Protein AF-A0A496QLS8-F1 (afdb_monomer_lite)

Structure (mmCIF, N/CA/C/O backbone):
data_AF-A0A496QLS8-F1
#
_entry.id   AF-A0A496QLS8-F1
#
loop_
_atom_site.group_PDB
_atom_site.id
_atom_site.type_symbol
_atom_site.label_atom_id
_atom_site.label_alt_id
_atom_site.label_comp_id
_atom_site.label_asym_id
_atom_site.label_entity_id
_atom_site.label_seq_id
_atom_site.pdbx_PDB_ins_code
_atom_site.Cartn_x
_atom_site.Cartn_y
_atom_site.Cartn_z
_atom_site.occupancy
_atom_site.B_iso_or_equiv
_atom_site.auth_seq_id
_atom_site.auth_comp_id
_atom_site.auth_asym_id
_atom_site.auth_atom_id
_atom_site.pdbx_PDB_model_num
ATOM 1 N N . MET A 1 1 ? 6.335 3.529 -36.025 1.00 44.25 1 MET A N 1
ATOM 2 C CA . MET A 1 1 ? 5.507 4.160 -34.974 1.00 44.25 1 MET A CA 1
ATOM 3 C C . MET A 1 1 ? 4.289 3.259 -34.777 1.00 44.25 1 MET A C 1
ATOM 5 O O . MET A 1 1 ? 3.375 3.336 -35.576 1.00 44.25 1 MET A O 1
ATOM 9 N N . GLU A 1 2 ? 4.333 2.325 -33.816 1.00 50.78 2 GLU A N 1
ATOM 10 C CA . GLU A 1 2 ? 3.329 1.239 -33.660 1.00 50.78 2 GLU A CA 1
ATOM 11 C C . GLU A 1 2 ? 2.707 1.139 -32.253 1.00 50.78 2 GLU A C 1
ATOM 13 O O . GLU A 1 2 ? 1.829 0.312 -32.024 1.00 50.78 2 GLU A O 1
ATOM 18 N N . LEU A 1 3 ? 3.135 1.962 -31.290 1.00 51.59 3 LEU A N 1
ATOM 19 C CA . LEU A 1 3 ? 2.691 1.822 -29.898 1.00 51.59 3 LEU A CA 1
ATOM 20 C C . LEU A 1 3 ? 1.177 1.903 -29.645 1.00 51.59 3 LEU A C 1
ATOM 22 O O . LEU A 1 3 ? 0.729 1.151 -28.784 1.00 51.59 3 LEU A O 1
ATOM 26 N N . PRO A 1 4 ? 0.374 2.728 -30.350 1.00 51.69 4 PRO A N 1
ATOM 27 C CA . PRO A 1 4 ? -1.068 2.795 -30.094 1.00 51.69 4 PRO A CA 1
ATOM 28 C C . PRO A 1 4 ? -1.786 1.453 -30.279 1.00 51.69 4 PRO A C 1
ATOM 30 O O . PRO A 1 4 ? -2.841 1.241 -29.697 1.00 51.69 4 PRO A O 1
ATOM 33 N N . TYR A 1 5 ? -1.202 0.545 -31.068 1.00 54.91 5 TYR A N 1
ATOM 34 C CA . TYR A 1 5 ? -1.757 -0.776 -31.365 1.00 54.91 5 TYR A CA 1
ATOM 35 C C . TYR A 1 5 ? -1.064 -1.912 -30.593 1.00 54.91 5 TYR A C 1
ATOM 37 O O . TYR A 1 5 ? -1.444 -3.069 -30.744 1.00 54.91 5 TYR A O 1
ATOM 45 N N . LYS A 1 6 ? -0.039 -1.604 -29.783 1.00 59.47 6 LYS A N 1
ATOM 46 C CA . LYS A 1 6 ? 0.763 -2.589 -29.029 1.00 59.47 6 LYS A CA 1
ATOM 47 C C . LYS A 1 6 ? 0.799 -2.338 -27.518 1.00 59.47 6 LYS A C 1
ATOM 49 O O . LYS A 1 6 ? 1.404 -3.121 -26.794 1.00 59.47 6 LYS A O 1
ATOM 54 N N . ALA A 1 7 ? 0.176 -1.264 -27.038 1.00 70.00 7 ALA A N 1
ATOM 55 C CA . ALA A 1 7 ? 0.124 -0.917 -25.625 1.00 70.00 7 ALA A CA 1
ATOM 56 C C . ALA A 1 7 ? -1.273 -0.435 -25.228 1.00 70.00 7 ALA A C 1
ATOM 58 O O . ALA A 1 7 ? -1.980 0.187 -26.019 1.00 70.00 7 ALA A O 1
ATOM 59 N N . VAL A 1 8 ? -1.643 -0.688 -23.975 1.00 74.44 8 VAL A N 1
ATOM 60 C CA . VAL A 1 8 ? -2.877 -0.169 -23.383 1.00 74.44 8 VAL A CA 1
ATOM 61 C C . VAL A 1 8 ? -2.539 1.085 -22.573 1.00 74.44 8 VAL A C 1
ATOM 63 O O . VAL A 1 8 ? -1.658 1.026 -21.709 1.00 74.44 8 VAL A O 1
ATOM 66 N N . PRO A 1 9 ? -3.214 2.226 -22.803 1.00 75.50 9 PRO A N 1
ATOM 67 C CA . PRO A 1 9 ? -3.026 3.403 -21.970 1.00 75.50 9 PRO A CA 1
ATOM 68 C C . PRO A 1 9 ? -3.538 3.107 -20.560 1.00 75.50 9 PRO A C 1
ATOM 70 O O . PRO A 1 9 ? -4.722 2.853 -20.366 1.00 75.50 9 PRO A O 1
ATOM 73 N N . ALA A 1 10 ? -2.678 3.189 -19.550 1.00 76.69 10 ALA A N 1
ATOM 74 C CA . ALA A 1 10 ? -3.107 2.953 -18.172 1.00 76.69 10 ALA A CA 1
ATOM 75 C C . ALA A 1 10 ? -4.178 3.957 -17.694 1.00 76.69 10 ALA A C 1
ATOM 77 O O . ALA A 1 10 ? -5.036 3.598 -16.897 1.00 76.69 10 ALA A O 1
ATOM 78 N N . GLY A 1 11 ? -4.202 5.177 -18.248 1.00 74.94 11 GLY A N 1
ATOM 79 C CA . GLY A 1 11 ? -5.284 6.138 -18.009 1.00 74.94 11 GLY A CA 1
ATOM 80 C C . GLY A 1 11 ? -6.656 5.656 -18.498 1.00 74.94 11 GLY A C 1
ATOM 81 O O . GLY A 1 11 ? -7.656 5.938 -17.850 1.00 74.94 11 GLY A O 1
ATOM 82 N N . LEU A 1 12 ? -6.711 4.867 -19.579 1.00 80.75 12 LEU A N 1
ATOM 83 C CA . LEU A 1 12 ? -7.958 4.255 -20.053 1.00 80.75 12 LEU A CA 1
ATOM 84 C C . LEU A 1 12 ? -8.488 3.240 -19.032 1.00 80.75 12 LEU A C 1
ATOM 86 O O . LEU A 1 12 ? -9.672 3.242 -18.713 1.00 80.75 12 LEU A O 1
ATOM 90 N N . VAL A 1 13 ? -7.599 2.402 -18.487 1.00 83.94 13 VAL A N 1
ATOM 91 C CA . VAL A 1 13 ? -7.949 1.426 -17.444 1.00 83.94 13 VAL A CA 1
ATOM 92 C C . VAL A 1 13 ? -8.454 2.140 -16.191 1.00 83.94 13 VAL A C 1
ATOM 94 O O . VAL A 1 13 ? -9.507 1.785 -15.671 1.00 83.94 13 VAL A O 1
ATOM 97 N N . LEU A 1 14 ? -7.750 3.183 -15.741 1.00 80.56 14 LEU A N 1
ATOM 98 C CA . LEU A 1 14 ? -8.170 3.982 -14.588 1.00 80.56 14 LEU A CA 1
ATOM 99 C C . LEU A 1 14 ? -9.520 4.675 -14.806 1.00 80.56 14 LEU A C 1
ATOM 101 O O . LEU A 1 14 ? -10.305 4.741 -13.864 1.00 80.56 14 LEU A O 1
ATOM 105 N N . GLY A 1 15 ? -9.809 5.137 -16.027 1.00 79.06 15 GLY A N 1
ATOM 106 C CA . GLY A 1 15 ? -11.114 5.696 -16.387 1.00 79.06 15 GLY A CA 1
ATOM 107 C C . GLY A 1 15 ? -12.244 4.688 -16.168 1.00 79.06 15 GLY A C 1
ATOM 108 O O . GLY A 1 15 ? -13.164 4.956 -15.401 1.00 79.06 15 GLY A O 1
ATOM 109 N N . TYR A 1 16 ? -12.112 3.481 -16.728 1.00 83.88 16 TYR A N 1
ATOM 110 C CA . TYR A 1 16 ? -13.095 2.410 -16.520 1.00 83.88 16 TYR A CA 1
ATOM 111 C C . TYR A 1 16 ? -13.242 2.000 -15.047 1.00 83.88 16 TYR A C 1
ATOM 113 O O . TYR A 1 16 ? -14.342 1.691 -14.592 1.00 83.88 16 TYR A O 1
ATOM 121 N N . MET A 1 17 ? -12.147 2.003 -14.282 1.00 84.06 17 MET A N 1
ATOM 122 C CA . MET A 1 17 ? -12.185 1.724 -12.841 1.00 84.06 17 MET A CA 1
ATOM 123 C C . MET A 1 17 ? -12.899 2.825 -12.044 1.00 84.06 17 MET A C 1
ATOM 125 O O . MET A 1 17 ? -13.556 2.526 -11.045 1.00 84.06 17 MET A O 1
ATOM 129 N N . GLY A 1 18 ? -12.796 4.083 -12.483 1.00 81.38 18 GLY A N 1
ATOM 130 C CA . GLY A 1 18 ? -13.556 5.198 -11.919 1.00 81.38 18 GLY A CA 1
ATOM 131 C C . GLY A 1 18 ? -15.059 5.044 -12.152 1.00 81.38 18 GLY A C 1
ATOM 132 O O . GLY A 1 18 ? -15.843 5.164 -11.211 1.00 81.38 18 GLY A O 1
ATOM 133 N N . ASP A 1 19 ? -15.453 4.671 -13.371 1.00 82.31 19 ASP A N 1
ATOM 134 C CA . ASP A 1 19 ? -16.862 4.464 -13.734 1.00 82.31 19 ASP A CA 1
ATOM 135 C C . ASP A 1 19 ? -17.514 3.296 -12.976 1.00 82.31 19 ASP A C 1
ATOM 137 O O . ASP A 1 19 ? -18.717 3.316 -12.708 1.00 82.31 19 ASP A O 1
ATOM 141 N N . ALA A 1 20 ? -16.724 2.290 -12.588 1.00 84.56 20 ALA A N 1
ATOM 142 C CA . ALA A 1 20 ? -17.200 1.108 -11.872 1.00 84.56 20 ALA A CA 1
ATOM 143 C C . ALA A 1 20 ? -17.666 1.385 -10.428 1.00 84.56 20 ALA A C 1
ATOM 145 O O . ALA A 1 20 ? -18.347 0.544 -9.843 1.00 84.56 20 ALA A O 1
ATOM 146 N N . LYS A 1 21 ? -17.316 2.544 -9.843 1.00 81.31 21 LYS A N 1
ATOM 147 C CA . LYS A 1 21 ? -17.691 2.948 -8.468 1.00 81.31 21 LYS A CA 1
ATOM 148 C C . LYS A 1 21 ? -17.350 1.904 -7.388 1.00 81.31 21 LYS A C 1
ATOM 150 O O . LYS A 1 21 ? -18.088 1.729 -6.417 1.00 81.31 21 LYS A O 1
ATOM 155 N N . ASN A 1 22 ? -16.226 1.203 -7.548 1.00 86.12 22 ASN A N 1
ATOM 156 C CA . ASN A 1 22 ? -15.720 0.277 -6.534 1.00 86.12 22 ASN A CA 1
ATOM 157 C C . ASN A 1 22 ? -15.279 1.028 -5.269 1.00 86.12 22 ASN A C 1
ATOM 159 O O . ASN A 1 22 ? -14.772 2.142 -5.349 1.00 86.12 22 ASN A O 1
ATOM 163 N N . LYS A 1 23 ? -15.373 0.375 -4.101 1.00 86.56 23 LYS A N 1
ATOM 164 C CA . LYS A 1 23 ? -14.809 0.909 -2.842 1.00 86.56 23 LYS A CA 1
ATOM 165 C C . LYS A 1 23 ? -13.276 0.966 -2.853 1.00 86.56 23 LYS A C 1
ATOM 167 O O . LYS A 1 23 ? -12.688 1.783 -2.154 1.00 86.56 23 LYS A O 1
ATOM 172 N N . LEU A 1 24 ? -12.647 0.062 -3.602 1.00 89.94 24 LEU A N 1
ATOM 173 C CA . LEU A 1 24 ? -11.204 -0.018 -3.791 1.00 89.94 24 LEU A CA 1
ATOM 174 C C . LEU A 1 24 ? -10.913 -0.330 -5.257 1.00 89.94 24 LEU A C 1
ATOM 176 O O . LEU A 1 24 ? -11.439 -1.297 -5.807 1.00 89.94 24 LEU A O 1
ATOM 180 N N . ASN A 1 25 ? -10.026 0.455 -5.853 1.00 90.00 25 ASN A N 1
ATOM 181 C CA . ASN A 1 25 ? -9.449 0.211 -7.167 1.00 90.00 25 ASN A CA 1
ATOM 182 C C . ASN A 1 25 ? -7.937 0.031 -7.008 1.00 90.00 25 ASN A C 1
ATOM 184 O O . ASN A 1 25 ? -7.276 0.874 -6.415 1.00 90.00 25 ASN A O 1
ATOM 188 N N . MET A 1 26 ? -7.357 -1.048 -7.530 1.00 90.81 26 MET A N 1
ATOM 189 C CA . MET A 1 26 ? -5.918 -1.283 -7.411 1.00 90.81 26 MET A CA 1
ATOM 190 C C . MET A 1 26 ? -5.279 -1.597 -8.757 1.00 90.81 26 MET A C 1
ATOM 192 O O . MET A 1 26 ? -5.761 -2.458 -9.487 1.00 90.81 26 MET A O 1
ATOM 196 N N . VAL A 1 27 ? -4.164 -0.928 -9.050 1.00 89.81 27 VAL A N 1
ATOM 197 C CA . VAL A 1 27 ? -3.341 -1.180 -10.236 1.00 89.81 27 VAL A CA 1
ATOM 198 C C . VAL A 1 27 ? -1.902 -1.427 -9.795 1.00 89.81 27 VAL A C 1
ATOM 200 O O . VAL A 1 27 ? -1.268 -0.559 -9.200 1.00 89.81 27 VAL A O 1
ATOM 203 N N . VAL A 1 28 ? -1.377 -2.612 -10.100 1.00 90.12 28 VAL A N 1
ATOM 204 C CA . VAL A 1 28 ? 0.003 -3.006 -9.793 1.00 90.12 28 VAL A CA 1
ATOM 205 C C . VAL A 1 28 ? 0.759 -3.184 -11.104 1.00 90.12 28 VAL A C 1
ATOM 207 O O . VAL A 1 28 ? 0.349 -3.959 -11.964 1.00 90.12 28 VAL A O 1
ATOM 210 N N . LEU A 1 29 ? 1.843 -2.432 -11.270 1.00 86.88 29 LEU A N 1
ATOM 211 C CA . LEU A 1 29 ? 2.604 -2.327 -12.510 1.00 86.88 29 LEU A CA 1
ATOM 212 C C . LEU A 1 29 ? 4.031 -2.813 -12.268 1.00 86.88 29 LEU A C 1
ATOM 214 O O . LEU A 1 29 ? 4.886 -2.068 -11.777 1.00 86.88 29 LEU A O 1
ATOM 218 N N . ASP A 1 30 ? 4.272 -4.069 -12.633 1.00 84.56 30 ASP A N 1
ATOM 219 C CA . ASP A 1 30 ? 5.599 -4.679 -12.662 1.00 84.56 30 ASP A CA 1
ATOM 220 C C . ASP A 1 30 ? 6.157 -4.630 -14.084 1.00 84.56 30 ASP A C 1
ATOM 222 O O . ASP A 1 30 ? 6.029 -5.563 -14.872 1.00 84.56 30 ASP A O 1
ATOM 226 N N . ALA A 1 31 ? 6.657 -3.454 -14.452 1.00 71.69 31 ALA A N 1
ATOM 227 C CA . ALA A 1 31 ? 7.221 -3.197 -15.765 1.00 71.69 31 ALA A CA 1
ATOM 228 C C . ALA A 1 31 ? 8.350 -2.171 -15.661 1.00 71.69 31 ALA A C 1
ATOM 230 O O . ALA A 1 31 ? 8.331 -1.274 -14.807 1.00 71.69 31 ALA A O 1
ATOM 231 N N . CYS A 1 32 ? 9.316 -2.278 -16.568 1.00 65.06 32 CYS A N 1
ATOM 232 C CA . CYS A 1 32 ? 10.375 -1.294 -16.709 1.00 65.06 32 CYS A CA 1
ATOM 233 C C . CYS A 1 32 ? 9.778 0.074 -17.071 1.00 65.06 32 CYS A C 1
ATOM 235 O O . CYS A 1 32 ? 8.895 0.196 -17.922 1.00 65.06 32 CYS A O 1
ATOM 237 N N . ARG A 1 33 ? 10.228 1.119 -16.366 1.00 63.00 33 ARG A N 1
ATOM 238 C CA . ARG A 1 33 ? 9.808 2.512 -16.592 1.00 63.00 33 ARG A CA 1
ATOM 239 C C . ARG A 1 33 ? 10.828 3.282 -17.426 1.00 63.00 33 ARG A C 1
ATOM 241 O O . ARG A 1 33 ? 10.911 4.510 -17.321 1.00 63.00 33 ARG A O 1
ATOM 248 N N . ASP A 1 34 ? 11.620 2.568 -18.216 1.00 53.44 34 ASP A N 1
ATOM 249 C CA . ASP A 1 34 ? 12.483 3.145 -19.228 1.00 53.44 34 ASP A CA 1
ATOM 250 C C . ASP A 1 34 ? 11.646 3.684 -20.395 1.00 53.44 34 ASP A C 1
ATOM 252 O O . ASP A 1 34 ? 10.551 3.220 -20.710 1.00 53.44 34 ASP A O 1
ATOM 256 N N . ASN A 1 35 ? 12.128 4.769 -20.990 1.00 50.50 35 ASN A N 1
ATOM 257 C CA . ASN A 1 35 ? 11.493 5.374 -22.146 1.00 50.50 35 ASN A CA 1
ATOM 258 C C . ASN A 1 35 ? 12.009 4.674 -23.413 1.00 50.50 35 ASN A C 1
ATOM 260 O O . ASN A 1 35 ? 13.174 4.887 -23.762 1.00 50.50 35 ASN A O 1
ATOM 264 N N . PRO A 1 36 ? 11.176 3.928 -24.161 1.00 49.03 36 PRO A N 1
ATOM 265 C CA . PRO A 1 36 ? 11.611 3.279 -25.398 1.00 49.03 36 PRO A CA 1
ATOM 266 C C . PRO A 1 36 ? 11.948 4.271 -26.534 1.00 49.03 36 PRO A C 1
ATOM 268 O O . PRO A 1 36 ? 12.383 3.848 -27.602 1.00 49.03 36 PRO A O 1
ATOM 271 N N . PHE A 1 37 ? 11.779 5.588 -26.333 1.00 49.56 37 PHE A N 1
ATOM 272 C CA . PHE A 1 37 ? 12.047 6.643 -27.324 1.00 49.56 37 PHE A CA 1
ATOM 273 C C . PHE A 1 37 ? 13.132 7.644 -26.924 1.00 49.56 37 PHE A C 1
ATOM 275 O O . PHE A 1 37 ? 13.055 8.813 -27.304 1.00 49.56 37 PHE A O 1
ATOM 282 N N . ALA A 1 38 ? 14.171 7.217 -26.207 1.00 44.53 38 ALA A N 1
ATOM 283 C CA . ALA A 1 38 ? 15.276 8.094 -25.797 1.00 44.53 38 ALA A CA 1
ATOM 284 C C . ALA A 1 38 ? 15.963 8.888 -26.948 1.00 44.53 38 ALA A C 1
ATOM 286 O O . ALA A 1 38 ? 16.702 9.829 -26.674 1.00 44.53 38 ALA A O 1
ATOM 287 N N . GLY A 1 39 ? 15.707 8.564 -28.227 1.00 47.50 39 GLY A N 1
ATOM 288 C CA . GLY A 1 39 ? 16.189 9.305 -29.405 1.00 47.50 39 GLY A CA 1
ATOM 289 C C . GLY A 1 39 ? 15.255 10.387 -29.978 1.00 47.50 39 GLY A C 1
ATOM 290 O O . GLY A 1 39 ? 15.681 11.147 -30.847 1.00 47.50 39 GLY A O 1
ATOM 291 N N . ALA A 1 40 ? 14.001 10.501 -29.528 1.00 46.56 40 ALA A N 1
ATOM 292 C CA . ALA A 1 40 ? 13.081 11.551 -29.974 1.00 46.56 40 ALA A CA 1
ATOM 293 C C . ALA A 1 40 ? 13.040 12.675 -28.928 1.00 46.56 40 ALA A C 1
ATOM 295 O O . ALA A 1 40 ? 12.571 12.470 -27.810 1.00 46.56 40 ALA A O 1
ATOM 296 N N . LYS A 1 41 ? 13.509 13.875 -29.298 1.00 44.12 41 LYS A N 1
ATOM 297 C CA . LYS A 1 41 ? 13.664 15.074 -28.441 1.00 44.12 41 LYS A CA 1
ATOM 298 C C . LYS A 1 41 ? 12.388 15.592 -27.732 1.00 44.12 41 LYS A C 1
ATOM 300 O O . LYS A 1 41 ? 12.420 16.692 -27.191 1.00 44.12 41 LYS A O 1
ATOM 305 N N . SER A 1 42 ? 11.274 14.860 -27.701 1.00 43.97 42 SER A N 1
ATOM 306 C CA . SER A 1 42 ? 10.008 15.341 -27.127 1.00 43.97 42 SER A CA 1
ATOM 307 C C . SER A 1 42 ? 9.279 14.392 -26.171 1.00 43.97 42 SER A C 1
ATOM 309 O O . SER A 1 42 ? 8.241 14.785 -25.645 1.00 43.97 42 SER A O 1
ATOM 311 N N . VAL A 1 43 ? 9.790 13.195 -25.858 1.00 44.88 43 VAL A N 1
ATOM 312 C CA . VAL A 1 43 ? 9.079 12.270 -24.949 1.00 44.88 43 VAL A CA 1
ATOM 313 C C . VAL A 1 43 ? 9.869 12.057 -23.661 1.00 44.88 43 VAL A C 1
ATOM 315 O O . VAL A 1 43 ? 10.352 10.975 -23.378 1.00 44.88 43 VAL A O 1
ATOM 318 N N . ASN A 1 44 ? 9.990 13.097 -22.837 1.00 41.38 44 ASN A N 1
ATOM 319 C CA . ASN A 1 44 ? 10.600 13.018 -21.497 1.00 41.38 44 ASN A CA 1
ATOM 320 C C . ASN A 1 44 ? 9.676 12.406 -20.422 1.00 41.38 44 ASN A C 1
ATOM 322 O O . ASN A 1 44 ? 9.869 12.622 -19.228 1.00 41.38 44 ASN A O 1
ATOM 326 N N . LYS A 1 45 ? 8.648 11.650 -20.815 1.00 42.81 45 LYS A N 1
ATOM 327 C CA . LYS A 1 45 ? 7.679 11.062 -19.886 1.00 42.81 45 LYS A CA 1
ATOM 328 C C . LYS A 1 45 ? 7.605 9.553 -20.096 1.00 42.81 45 LYS A C 1
ATOM 330 O O . LYS A 1 45 ? 6.635 9.044 -20.644 1.00 42.81 45 LYS A O 1
ATOM 335 N N . GLY A 1 46 ? 8.620 8.829 -19.614 1.00 49.78 46 GLY A N 1
ATOM 336 C CA . GLY A 1 46 ? 8.386 7.449 -19.171 1.00 49.78 46 GLY A CA 1
ATOM 337 C C . GLY A 1 46 ? 7.216 7.449 -18.182 1.00 49.78 46 GLY A C 1
ATOM 338 O O . GLY A 1 46 ? 7.023 8.468 -17.515 1.00 49.78 46 GLY A O 1
ATOM 339 N N . LEU A 1 47 ? 6.426 6.365 -18.156 1.00 50.56 47 LEU A N 1
ATOM 340 C CA . LEU A 1 47 ? 5.179 6.155 -17.395 1.00 50.56 47 LEU A CA 1
ATOM 341 C C . LEU A 1 47 ? 5.053 7.117 -16.200 1.00 50.56 47 LEU A C 1
ATOM 343 O O . LEU A 1 47 ? 5.511 6.805 -15.105 1.00 50.56 47 LEU A O 1
ATOM 347 N N . THR A 1 48 ? 4.577 8.343 -16.434 1.00 52.00 48 THR A N 1
ATOM 348 C CA . THR A 1 48 ? 4.627 9.423 -15.436 1.00 52.00 48 THR A CA 1
ATOM 349 C C . THR A 1 48 ? 3.638 9.091 -14.329 1.00 52.00 48 THR A C 1
ATOM 351 O O . THR A 1 48 ? 2.659 8.390 -14.576 1.00 52.00 48 THR A O 1
ATOM 354 N N . VAL A 1 49 ? 3.918 9.553 -13.108 1.00 53.69 49 VAL A N 1
ATOM 355 C CA . VAL A 1 49 ? 2.990 9.432 -11.976 1.00 53.69 49 VAL A CA 1
ATOM 356 C C . VAL A 1 49 ? 1.607 9.886 -12.435 1.00 53.69 49 VAL A C 1
ATOM 358 O O . VAL A 1 49 ? 1.458 10.996 -12.946 1.00 53.69 49 VAL A O 1
ATOM 361 N N . MET A 1 50 ? 0.620 9.001 -12.333 1.00 62.56 50 MET A N 1
ATOM 362 C CA . MET A 1 50 ? -0.751 9.304 -12.731 1.00 62.56 50 MET A CA 1
ATOM 363 C C . MET A 1 50 ? -1.334 10.236 -11.671 1.00 62.56 50 MET A C 1
ATOM 365 O O . MET A 1 50 ? -1.575 9.820 -10.540 1.00 62.56 50 MET A O 1
ATOM 369 N N . TRP A 1 51 ? -1.453 11.519 -12.015 1.00 54.28 51 TRP A N 1
ATOM 370 C CA . TRP A 1 51 ? -1.948 12.554 -11.106 1.00 54.28 51 TRP A CA 1
ATOM 371 C C . TRP A 1 51 ? -3.463 12.463 -10.925 1.00 54.28 51 TRP A C 1
ATOM 373 O O . TRP A 1 51 ? -3.944 12.568 -9.803 1.00 54.28 51 TRP A O 1
ATOM 383 N N . GLU A 1 52 ? -4.194 12.187 -12.005 1.00 60.56 52 GLU A N 1
ATOM 384 C CA . GLU A 1 52 ? -5.629 11.904 -11.974 1.00 60.56 52 GLU A CA 1
ATOM 385 C C . GLU A 1 52 ? -5.847 10.412 -11.736 1.00 60.56 52 GLU A C 1
ATOM 387 O O . GLU A 1 52 ? -5.489 9.568 -12.564 1.00 60.56 52 GLU A O 1
ATOM 392 N N . ARG A 1 53 ? -6.393 10.082 -10.567 1.00 68.81 53 ARG A N 1
ATOM 393 C CA . ARG A 1 53 ? -6.744 8.718 -10.179 1.00 68.81 53 ARG A CA 1
ATOM 394 C C . ARG A 1 53 ? -8.114 8.751 -9.507 1.00 68.81 53 ARG A C 1
ATOM 396 O O . ARG A 1 53 ? -8.384 9.716 -8.797 1.00 68.81 53 ARG A O 1
ATOM 403 N N . PRO A 1 54 ? -8.965 7.735 -9.717 1.00 71.06 54 PRO A N 1
ATOM 404 C CA . PRO A 1 54 ? -10.237 7.653 -9.011 1.00 71.06 54 PRO A CA 1
ATOM 405 C C . PRO A 1 54 ? -10.033 7.651 -7.492 1.00 71.06 54 PRO A C 1
ATOM 407 O O . PRO A 1 54 ? -9.041 7.090 -7.008 1.00 71.06 54 PRO A O 1
ATOM 410 N N . GLU A 1 55 ? -10.982 8.219 -6.749 1.00 76.88 55 GLU A N 1
ATOM 411 C CA . GLU A 1 55 ? -11.037 8.074 -5.290 1.00 76.88 55 GLU A CA 1
ATOM 412 C C . GLU A 1 55 ? -11.016 6.586 -4.905 1.00 76.88 55 GLU A C 1
ATOM 414 O O . GLU A 1 55 ? -11.513 5.718 -5.636 1.00 76.88 55 GLU A O 1
ATOM 419 N N . GLY A 1 56 ? -10.394 6.259 -3.771 1.00 82.06 56 GLY A N 1
ATOM 420 C CA . GLY A 1 56 ? -10.265 4.869 -3.338 1.00 82.06 56 GLY A CA 1
ATOM 421 C C . GLY A 1 56 ? -9.296 4.044 -4.189 1.00 82.06 56 GLY A C 1
ATOM 422 O O . GLY A 1 56 ? -9.391 2.816 -4.207 1.00 82.06 56 GLY A O 1
ATOM 423 N N . SER A 1 57 ? -8.366 4.681 -4.910 1.00 87.06 57 SER A N 1
ATOM 424 C CA . SER A 1 57 ? -7.377 3.974 -5.728 1.00 87.06 57 SER A CA 1
ATOM 425 C C . SER A 1 57 ? -6.033 3.754 -5.028 1.00 87.06 57 SER A C 1
ATOM 427 O O . SER A 1 57 ? -5.552 4.588 -4.261 1.00 87.06 57 SER A O 1
ATOM 429 N N . ILE A 1 58 ? -5.382 2.637 -5.348 1.00 90.31 58 ILE A N 1
ATOM 430 C CA . ILE A 1 58 ? -3.987 2.339 -5.020 1.00 90.31 58 ILE A CA 1
ATOM 431 C C . ILE A 1 58 ? -3.262 2.000 -6.322 1.00 90.31 58 ILE A C 1
ATOM 433 O O . ILE A 1 58 ? -3.640 1.068 -7.029 1.00 90.31 58 ILE A O 1
ATOM 437 N N . ILE A 1 59 ? -2.204 2.741 -6.641 1.00 88.69 59 ILE A N 1
ATOM 438 C CA . ILE A 1 59 ? -1.322 2.462 -7.774 1.00 88.69 59 ILE A CA 1
ATOM 439 C C . ILE A 1 59 ? 0.068 2.143 -7.254 1.00 88.69 59 ILE A C 1
ATOM 441 O O . ILE A 1 59 ? 0.667 2.933 -6.523 1.00 88.69 59 ILE A O 1
ATOM 445 N N . VAL A 1 60 ? 0.588 0.994 -7.667 1.00 89.06 60 VAL A N 1
ATOM 446 C CA . VAL A 1 60 ? 1.887 0.485 -7.238 1.00 89.06 60 VAL A CA 1
ATOM 447 C C . VAL A 1 60 ? 2.759 0.261 -8.453 1.00 89.06 60 VAL A C 1
ATOM 449 O O . VAL A 1 60 ? 2.381 -0.450 -9.378 1.00 89.06 60 VAL A O 1
ATOM 452 N N . TYR A 1 61 ? 3.944 0.853 -8.435 1.00 84.81 61 TYR A N 1
ATOM 453 C CA . TYR A 1 61 ? 4.987 0.612 -9.420 1.00 84.81 61 TYR A CA 1
ATOM 454 C C . TYR A 1 61 ? 6.091 -0.216 -8.776 1.00 84.81 61 TYR A C 1
ATOM 456 O O . TYR A 1 61 ? 6.573 0.136 -7.697 1.00 84.81 61 TYR A O 1
ATOM 464 N N . ALA A 1 62 ? 6.546 -1.262 -9.463 1.00 80.06 62 ALA A N 1
ATOM 465 C CA . ALA A 1 62 ? 7.643 -2.101 -8.986 1.00 80.06 62 ALA A CA 1
ATOM 466 C C . ALA A 1 62 ? 8.961 -1.329 -8.813 1.00 80.06 62 ALA A C 1
ATOM 468 O O . ALA A 1 62 ? 9.807 -1.718 -8.011 1.00 80.06 62 ALA A O 1
ATOM 469 N N . THR A 1 63 ? 9.148 -0.223 -9.538 1.00 68.31 63 THR A N 1
ATOM 470 C CA . THR A 1 63 ? 10.359 0.602 -9.477 1.00 68.31 63 THR A CA 1
ATOM 471 C C . THR A 1 63 ? 10.061 2.100 -9.621 1.00 68.31 63 THR A C 1
ATOM 473 O O . THR A 1 63 ? 9.006 2.523 -10.119 1.00 68.31 63 THR A O 1
ATOM 476 N N . ALA A 1 64 ? 11.009 2.922 -9.175 1.00 60.19 64 ALA A N 1
ATOM 477 C CA . ALA A 1 64 ? 10.947 4.376 -9.250 1.00 60.19 64 ALA A CA 1
ATOM 478 C C . ALA A 1 64 ? 10.945 4.882 -10.714 1.00 60.19 64 ALA A C 1
ATOM 480 O O . ALA A 1 64 ? 11.370 4.167 -11.626 1.00 60.19 64 ALA A O 1
ATOM 481 N N . PRO A 1 65 ? 10.472 6.117 -10.979 1.00 55.75 65 PRO A N 1
ATOM 482 C CA . PRO A 1 65 ? 10.474 6.677 -12.331 1.00 55.75 65 PRO A CA 1
ATOM 483 C C . PRO A 1 65 ? 11.882 6.693 -12.937 1.00 55.75 65 PRO A C 1
ATOM 485 O O . PRO A 1 65 ? 12.830 7.106 -12.274 1.00 55.75 65 PRO A O 1
ATOM 488 N N . GLY A 1 66 ? 12.021 6.259 -14.195 1.00 52.06 66 GLY A N 1
ATOM 489 C CA . GLY A 1 66 ? 13.310 6.252 -14.899 1.00 52.06 66 GLY A CA 1
ATOM 490 C C . GLY A 1 66 ? 14.304 5.188 -14.418 1.00 52.06 66 GLY A C 1
ATOM 491 O O . GLY A 1 66 ? 15.483 5.260 -14.761 1.00 52.06 66 GLY A O 1
ATOM 492 N N . LYS A 1 67 ? 13.852 4.213 -13.621 1.00 56.47 67 LYS A N 1
ATOM 493 C CA . LYS A 1 67 ? 14.622 3.026 -13.242 1.00 56.47 67 LYS A CA 1
ATOM 494 C C . LYS A 1 67 ? 14.010 1.778 -13.878 1.00 56.47 67 LYS A C 1
ATOM 496 O O . LYS A 1 67 ? 12.804 1.708 -14.111 1.00 56.47 67 LYS A O 1
ATOM 501 N N . THR A 1 68 ? 14.862 0.807 -14.173 1.00 63.38 68 THR A N 1
ATOM 502 C CA . THR A 1 68 ? 14.479 -0.503 -14.709 1.00 63.38 68 THR A CA 1
ATOM 503 C C . THR A 1 68 ? 14.015 -1.386 -13.551 1.00 63.38 68 THR A C 1
ATOM 505 O O . THR A 1 68 ? 14.580 -1.309 -12.457 1.00 63.38 68 THR A O 1
ATOM 508 N N . ALA A 1 69 ? 12.949 -2.160 -13.751 1.00 57.91 69 ALA A N 1
ATOM 509 C CA . ALA A 1 69 ? 12.591 -3.220 -12.816 1.00 57.91 69 ALA A CA 1
ATOM 510 C C . ALA A 1 69 ? 13.493 -4.411 -13.141 1.00 57.91 69 ALA A C 1
ATOM 512 O O . ALA A 1 69 ? 13.659 -4.746 -14.311 1.00 57.91 69 ALA A O 1
ATOM 513 N N . GLU A 1 70 ? 14.144 -4.999 -12.144 1.00 64.44 70 GLU A N 1
ATOM 514 C CA . GLU A 1 70 ? 14.960 -6.182 -12.404 1.00 64.44 70 GLU A CA 1
ATOM 515 C C . GLU A 1 70 ? 14.034 -7.380 -12.615 1.00 64.44 70 GLU A C 1
ATOM 517 O O . GLU A 1 70 ? 13.182 -7.649 -11.774 1.00 64.44 70 GLU A O 1
ATOM 522 N N . ASP A 1 71 ? 14.232 -8.144 -13.688 1.00 61.38 71 ASP A N 1
ATOM 523 C CA . ASP A 1 71 ? 13.540 -9.430 -13.874 1.00 61.38 71 ASP A CA 1
ATOM 524 C C . ASP A 1 71 ? 14.000 -10.479 -12.842 1.00 61.38 71 ASP A C 1
ATOM 526 O O . ASP A 1 71 ? 13.364 -11.515 -12.655 1.00 61.38 71 ASP A O 1
ATOM 530 N N . GLY A 1 72 ? 15.090 -10.188 -12.121 1.00 61.31 72 GLY A N 1
ATOM 531 C CA . GLY A 1 72 ? 15.711 -11.083 -11.154 1.00 61.31 72 GLY A CA 1
ATOM 532 C C . GLY A 1 72 ? 16.540 -12.184 -11.821 1.00 61.31 72 GLY A C 1
ATOM 533 O O . GLY A 1 72 ? 16.783 -12.183 -13.024 1.00 61.31 72 GLY A O 1
ATOM 534 N N . LEU A 1 73 ? 17.019 -13.128 -11.006 1.00 63.31 73 LEU A N 1
ATOM 535 C CA . LEU A 1 73 ? 17.767 -14.314 -11.461 1.00 63.31 73 LEU A CA 1
ATOM 536 C C . LEU A 1 73 ? 16.900 -15.588 -11.482 1.00 63.31 73 LEU A C 1
ATOM 538 O O . LEU A 1 73 ? 17.396 -16.668 -11.797 1.00 63.31 73 LEU A O 1
ATOM 542 N N . GLY A 1 74 ? 15.630 -15.479 -11.081 1.00 70.44 74 GLY A N 1
ATOM 543 C CA . GLY A 1 74 ? 14.703 -16.595 -10.896 1.00 70.44 74 GLY A CA 1
ATOM 544 C C . GLY A 1 74 ? 13.494 -16.532 -11.830 1.00 70.44 74 GLY A C 1
ATOM 545 O O . GLY A 1 74 ? 13.522 -15.885 -12.869 1.00 70.44 74 GLY A O 1
ATOM 546 N N . ARG A 1 75 ? 12.407 -17.221 -11.451 1.00 80.25 75 ARG A N 1
ATOM 547 C CA . ARG A 1 75 ? 11.149 -17.249 -12.226 1.00 80.25 75 ARG A CA 1
ATOM 548 C C . ARG A 1 75 ? 10.369 -15.929 -12.167 1.00 80.25 75 ARG A C 1
ATOM 550 O O . ARG A 1 75 ? 9.601 -15.645 -13.076 1.00 80.25 75 ARG A O 1
ATOM 557 N N . ASN A 1 76 ? 10.510 -15.184 -11.073 1.00 81.06 76 ASN A N 1
ATOM 558 C CA . ASN A 1 76 ? 9.774 -13.953 -10.804 1.00 81.06 76 ASN A CA 1
ATOM 559 C C . ASN A 1 76 ? 10.768 -12.804 -10.587 1.00 81.06 76 ASN A C 1
ATOM 561 O O . ASN A 1 76 ? 11.852 -13.036 -10.044 1.00 81.06 76 ASN A O 1
ATOM 565 N N . SER A 1 77 ? 10.348 -11.577 -10.911 1.00 86.50 77 SER A N 1
ATOM 566 C CA . SER A 1 77 ? 11.055 -10.363 -10.493 1.00 86.50 77 SER A CA 1
ATOM 567 C C . SER A 1 77 ? 11.129 -10.284 -8.959 1.00 86.50 77 SER A C 1
ATOM 569 O O . SER A 1 77 ? 10.251 -10.829 -8.274 1.00 86.50 77 SER A O 1
ATOM 571 N N . PRO A 1 78 ? 12.103 -9.555 -8.381 1.00 88.25 78 PRO A N 1
ATOM 572 C CA . PRO A 1 78 ? 12.156 -9.318 -6.940 1.00 88.25 78 PRO A CA 1
ATOM 573 C C . PRO A 1 78 ? 10.860 -8.699 -6.398 1.00 88.25 78 PRO A C 1
ATOM 575 O O . PRO A 1 78 ? 10.447 -9.002 -5.278 1.00 88.25 78 PRO A O 1
ATOM 578 N N . PHE A 1 79 ? 10.194 -7.857 -7.199 1.00 90.81 79 PHE A N 1
ATOM 579 C CA . PHE A 1 79 ? 8.902 -7.275 -6.846 1.00 90.81 79 PHE A CA 1
ATOM 580 C C . PHE A 1 79 ? 7.786 -8.316 -6.816 1.00 90.81 79 PHE A C 1
ATOM 582 O O . PHE A 1 79 ? 7.106 -8.427 -5.799 1.00 90.81 79 PHE A O 1
ATOM 589 N N . THR A 1 80 ? 7.608 -9.096 -7.884 1.00 90.50 80 THR A N 1
ATOM 590 C CA . THR A 1 80 ? 6.568 -10.132 -7.947 1.00 90.50 80 THR A CA 1
ATOM 591 C C . THR A 1 80 ? 6.789 -11.208 -6.883 1.00 90.50 80 THR A C 1
ATOM 593 O O . THR A 1 80 ? 5.830 -11.663 -6.259 1.00 90.50 80 THR A O 1
ATOM 596 N N . GLU A 1 81 ? 8.039 -11.591 -6.616 1.00 91.06 81 GLU A N 1
ATOM 597 C CA . GLU A 1 81 ? 8.372 -12.537 -5.549 1.00 91.06 81 GLU A CA 1
ATOM 598 C C . GLU A 1 81 ? 7.944 -12.015 -4.169 1.00 91.06 81 GLU A C 1
ATOM 600 O O . GLU A 1 81 ? 7.244 -12.713 -3.428 1.00 91.06 81 GLU A O 1
ATOM 605 N N . ALA A 1 82 ? 8.295 -10.767 -3.843 1.00 93.75 82 ALA A N 1
ATOM 606 C CA . ALA A 1 82 ? 7.866 -10.132 -2.602 1.00 93.75 82 ALA A CA 1
ATOM 607 C C . ALA A 1 82 ? 6.340 -9.955 -2.548 1.00 93.75 82 ALA A C 1
ATOM 609 O O . ALA A 1 82 ? 5.725 -10.236 -1.520 1.00 93.75 82 ALA A O 1
ATOM 610 N N . PHE A 1 83 ? 5.715 -9.536 -3.650 1.00 94.88 83 PHE A N 1
ATOM 611 C CA . PHE A 1 83 ? 4.270 -9.344 -3.746 1.00 94.88 83 PHE A CA 1
ATOM 612 C C . PHE A 1 83 ? 3.522 -10.629 -3.391 1.00 94.88 83 PHE A C 1
ATOM 614 O O . PHE A 1 83 ? 2.728 -10.628 -2.452 1.00 94.88 83 PHE A O 1
ATOM 621 N N . LEU A 1 84 ? 3.840 -11.743 -4.059 1.00 94.25 84 LEU A N 1
ATOM 622 C CA . LEU A 1 84 ? 3.198 -13.040 -3.820 1.00 94.25 84 LEU A CA 1
ATOM 623 C C . LEU A 1 84 ? 3.342 -13.511 -2.369 1.00 94.25 84 LEU A C 1
ATOM 625 O O . LEU A 1 84 ? 2.390 -14.044 -1.806 1.00 94.25 84 LEU A O 1
ATOM 629 N N . LYS A 1 85 ? 4.503 -13.272 -1.749 1.00 93.81 85 LYS A N 1
ATOM 630 C CA . LYS A 1 85 ? 4.777 -13.634 -0.352 1.00 93.81 85 LYS A CA 1
ATOM 631 C C . LYS A 1 85 ? 3.869 -12.906 0.644 1.00 93.81 85 LYS A C 1
ATOM 633 O O . LYS A 1 85 ? 3.449 -13.510 1.631 1.00 93.81 85 LYS A O 1
ATOM 638 N N . TYR A 1 86 ? 3.600 -11.617 0.428 1.00 95.00 86 TYR A N 1
ATOM 639 C CA . TYR A 1 86 ? 2.845 -10.804 1.387 1.00 95.00 86 TYR A CA 1
ATOM 640 C C . TYR A 1 86 ? 1.344 -10.764 1.100 1.00 95.00 86 TYR A C 1
ATOM 642 O O . TYR A 1 86 ? 0.569 -10.751 2.050 1.00 95.00 86 TYR A O 1
ATOM 650 N N . VAL A 1 87 ? 0.895 -10.850 -0.157 1.00 93.75 87 VAL A N 1
ATOM 651 C CA . VAL A 1 87 ? -0.554 -10.909 -0.441 1.00 93.75 87 VAL A CA 1
ATOM 652 C C . VAL A 1 87 ? -1.204 -12.210 0.031 1.00 93.75 87 VAL A C 1
ATOM 654 O O . VAL A 1 87 ? -2.396 -12.228 0.317 1.00 93.75 87 VAL A O 1
ATOM 657 N N . SER A 1 88 ? -0.439 -13.297 0.169 1.00 93.25 88 SER A N 1
ATOM 658 C CA . SER A 1 88 ? -0.935 -14.553 0.742 1.00 93.25 88 SER A CA 1
ATOM 659 C C . SER A 1 88 ? -0.927 -14.577 2.274 1.00 93.25 88 SER A C 1
ATOM 661 O O . SER A 1 88 ? -1.328 -15.579 2.865 1.00 93.25 88 SER A O 1
ATOM 663 N N . ARG A 1 89 ? -0.421 -13.528 2.937 1.00 92.75 89 ARG A N 1
ATOM 664 C CA . ARG A 1 89 ? -0.313 -13.486 4.397 1.00 92.75 89 ARG A CA 1
ATOM 665 C C . ARG A 1 89 ? -1.620 -12.953 5.000 1.00 92.75 89 ARG A C 1
ATOM 667 O O . ARG A 1 89 ? -1.981 -11.811 4.724 1.00 92.75 89 ARG A O 1
ATOM 674 N N . PRO A 1 90 ? -2.330 -13.737 5.827 1.00 93.06 90 PRO A N 1
ATOM 675 C CA . PRO A 1 90 ? -3.540 -13.261 6.487 1.00 93.06 90 PRO A CA 1
ATOM 676 C C . PRO A 1 90 ? -3.208 -12.253 7.592 1.00 93.06 90 PRO A C 1
ATOM 678 O O . PRO A 1 90 ? -2.126 -12.291 8.184 1.00 93.06 90 PRO A O 1
ATOM 681 N N . GLY A 1 91 ? -4.169 -11.382 7.899 1.00 92.88 91 GLY A N 1
ATOM 682 C CA . GLY A 1 91 ? -4.107 -10.464 9.039 1.00 92.88 91 GLY A CA 1
ATOM 683 C C . GLY A 1 91 ? -3.253 -9.214 8.847 1.00 92.88 91 GLY A C 1
ATOM 684 O O . GLY A 1 91 ? -3.111 -8.461 9.801 1.00 92.88 91 GLY A O 1
ATOM 685 N N . ILE A 1 92 ? -2.713 -8.975 7.651 1.00 94.31 92 ILE A N 1
ATOM 686 C CA . ILE A 1 92 ? -2.038 -7.713 7.323 1.00 94.31 92 ILE A CA 1
ATOM 687 C C . ILE A 1 92 ? -2.891 -6.902 6.352 1.00 94.31 92 ILE A C 1
ATOM 689 O O . ILE A 1 92 ? -3.432 -7.446 5.382 1.00 94.31 92 ILE A O 1
ATOM 693 N N . ASP A 1 93 ? -3.040 -5.609 6.632 1.00 95.38 93 ASP A N 1
ATOM 694 C CA . ASP A 1 93 ? -3.780 -4.716 5.747 1.00 95.38 93 ASP A CA 1
ATOM 695 C C . ASP A 1 93 ? -2.966 -4.402 4.482 1.00 95.38 93 ASP A C 1
ATOM 697 O O . ASP A 1 93 ? -1.754 -4.605 4.411 1.00 95.38 93 ASP A O 1
ATOM 701 N N . VAL A 1 94 ? -3.638 -3.896 3.453 1.00 95.06 94 VAL A N 1
ATOM 702 C CA . VAL A 1 94 ? -3.042 -3.566 2.154 1.00 95.06 94 VAL A CA 1
ATOM 703 C C . VAL A 1 94 ? -1.861 -2.598 2.253 1.00 95.06 94 VAL A C 1
ATOM 705 O O . VAL A 1 94 ? -0.888 -2.756 1.515 1.00 95.06 94 VAL A O 1
ATOM 708 N N . LYS A 1 95 ? -1.917 -1.614 3.159 1.00 92.88 95 LYS A N 1
ATOM 709 C CA . LYS A 1 95 ? -0.851 -0.619 3.345 1.00 92.88 95 LYS A CA 1
ATOM 710 C C . LYS A 1 95 ? 0.362 -1.276 3.994 1.00 92.88 95 LYS A C 1
ATOM 712 O O . LYS A 1 95 ? 1.460 -1.178 3.448 1.00 92.88 95 LYS A O 1
ATOM 717 N N . GLU A 1 96 ? 0.151 -2.043 5.067 1.00 94.75 96 GLU A N 1
ATOM 718 C CA . GLU A 1 96 ? 1.212 -2.844 5.684 1.00 94.75 96 GLU A CA 1
ATOM 719 C C . GLU A 1 96 ? 1.837 -3.835 4.688 1.00 94.75 96 GLU A C 1
ATOM 721 O O . GLU A 1 96 ? 3.063 -3.949 4.607 1.00 94.75 96 GLU A O 1
ATOM 726 N N . ALA A 1 97 ? 1.022 -4.523 3.884 1.00 95.75 97 ALA A N 1
ATOM 727 C CA . ALA A 1 97 ? 1.509 -5.445 2.864 1.00 95.75 97 ALA A CA 1
ATOM 728 C C . ALA A 1 97 ? 2.445 -4.740 1.874 1.00 95.75 97 ALA A C 1
ATOM 730 O O . ALA A 1 97 ? 3.538 -5.241 1.607 1.00 95.75 97 ALA A O 1
ATOM 731 N N . PHE A 1 98 ? 2.070 -3.560 1.373 1.00 95.06 98 PHE A N 1
ATOM 732 C CA . PHE A 1 98 ? 2.917 -2.807 0.448 1.00 95.06 98 PHE A CA 1
ATOM 733 C C . PHE A 1 98 ? 4.187 -2.245 1.090 1.00 95.06 98 PHE A C 1
ATOM 735 O O . PHE A 1 98 ? 5.242 -2.271 0.449 1.00 95.06 98 PHE A O 1
ATOM 742 N N . ASP A 1 99 ? 4.140 -1.838 2.358 1.00 93.94 99 ASP A N 1
ATOM 743 C CA . ASP A 1 99 ? 5.340 -1.449 3.104 1.00 93.94 99 ASP A CA 1
ATOM 744 C C . ASP A 1 99 ? 6.316 -2.623 3.261 1.00 93.94 99 ASP A C 1
ATOM 746 O O . ASP A 1 99 ? 7.531 -2.470 3.089 1.00 93.94 99 ASP A O 1
ATOM 750 N N . LEU A 1 100 ? 5.799 -3.818 3.562 1.00 95.81 100 LEU A N 1
ATOM 751 C CA . LEU A 1 100 ? 6.599 -5.038 3.673 1.00 95.81 100 LEU A CA 1
ATOM 752 C C . LEU A 1 100 ? 7.184 -5.465 2.322 1.00 95.81 100 LEU A C 1
ATOM 754 O O . LEU A 1 100 ? 8.368 -5.803 2.257 1.00 95.81 100 LEU A O 1
ATOM 758 N N . ILE A 1 101 ? 6.400 -5.379 1.242 1.00 94.94 101 ILE A N 1
ATOM 759 C CA . ILE A 1 101 ? 6.873 -5.614 -0.131 1.00 94.94 101 ILE A CA 1
ATOM 760 C C . ILE A 1 101 ? 8.011 -4.644 -0.465 1.00 94.94 101 ILE A C 1
ATOM 762 O O . ILE A 1 101 ? 9.078 -5.075 -0.897 1.00 94.94 101 ILE A O 1
ATOM 766 N N . GLY A 1 102 ? 7.832 -3.344 -0.207 1.00 92.94 102 GLY A N 1
ATOM 767 C CA . GLY A 1 102 ? 8.854 -2.325 -0.456 1.00 92.94 102 GLY A CA 1
ATOM 768 C C . GLY A 1 102 ? 10.155 -2.576 0.310 1.00 92.94 102 GLY A C 1
ATOM 769 O O . GLY A 1 102 ? 11.245 -2.458 -0.260 1.00 92.94 102 GLY A O 1
ATOM 770 N N . LYS A 1 103 ? 10.052 -2.973 1.586 1.00 94.50 103 LYS A N 1
ATOM 771 C CA . LYS A 1 103 ? 11.203 -3.362 2.419 1.00 94.50 103 LYS A CA 1
ATOM 772 C C . LYS A 1 103 ? 11.924 -4.587 1.858 1.00 94.50 103 LYS A C 1
ATOM 774 O O . LYS A 1 103 ? 13.153 -4.581 1.791 1.00 94.50 103 LYS A O 1
ATOM 779 N N . GLU A 1 104 ? 11.183 -5.613 1.448 1.00 92.88 104 GLU A N 1
ATOM 780 C CA . GLU A 1 104 ? 11.759 -6.858 0.937 1.00 92.88 104 GLU A CA 1
ATOM 781 C C . GLU A 1 104 ? 12.455 -6.660 -0.409 1.00 92.88 104 GLU A C 1
ATOM 783 O O . GLU A 1 104 ? 13.588 -7.110 -0.566 1.00 92.8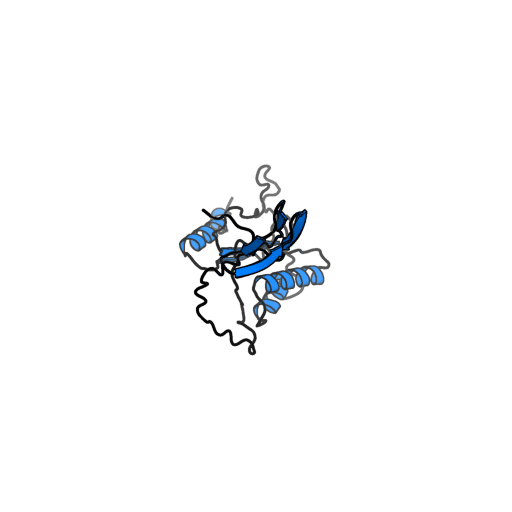8 104 GLU A O 1
ATOM 788 N N . VAL A 1 105 ? 11.832 -5.925 -1.334 1.00 91.00 105 VAL A N 1
ATOM 789 C CA . VAL A 1 105 ? 12.433 -5.576 -2.631 1.00 91.00 105 VAL A CA 1
ATOM 790 C C . VAL A 1 105 ? 13.716 -4.786 -2.423 1.00 91.00 105 VAL A C 1
ATOM 792 O O . VAL A 1 105 ? 14.768 -5.157 -2.930 1.00 91.00 105 VAL A O 1
ATOM 795 N N . ALA A 1 106 ? 13.672 -3.740 -1.594 1.00 89.69 106 ALA A N 1
ATOM 796 C CA . ALA A 1 106 ? 14.868 -2.965 -1.300 1.00 89.69 106 ALA A CA 1
ATOM 797 C C . ALA A 1 106 ? 15.986 -3.820 -0.685 1.00 89.69 106 ALA A C 1
ATOM 799 O O . ALA A 1 106 ? 17.161 -3.595 -0.965 1.00 89.69 106 ALA A O 1
ATOM 800 N N . ARG A 1 107 ? 15.644 -4.795 0.162 1.00 91.69 107 ARG A N 1
ATOM 801 C CA . ARG A 1 107 ? 16.616 -5.700 0.777 1.00 91.69 107 ARG A CA 1
ATOM 802 C C . ARG A 1 107 ? 17.216 -6.663 -0.249 1.00 91.69 107 ARG A C 1
ATOM 804 O O . ARG A 1 107 ? 18.439 -6.796 -0.295 1.00 91.69 107 ARG A O 1
ATOM 811 N N . SER A 1 108 ? 16.388 -7.320 -1.062 1.00 88.44 108 SER A N 1
ATOM 812 C CA . SER A 1 108 ? 16.828 -8.329 -2.034 1.00 88.44 108 SER A CA 1
ATOM 813 C C . SER A 1 108 ? 17.646 -7.719 -3.173 1.00 88.44 108 SER A C 1
ATOM 815 O O . SER A 1 108 ? 18.655 -8.298 -3.571 1.00 88.44 108 SER A O 1
ATOM 817 N N . THR A 1 109 ? 17.309 -6.502 -3.606 1.00 86.31 109 THR A N 1
ATOM 818 C CA . THR A 1 109 ? 18.048 -5.774 -4.650 1.00 86.31 109 THR A CA 1
ATOM 819 C C . THR A 1 109 ? 19.151 -4.867 -4.094 1.00 86.31 109 THR A C 1
ATOM 821 O O . THR A 1 109 ? 19.632 -3.986 -4.803 1.00 86.31 109 THR A O 1
ATOM 824 N N . ARG A 1 110 ? 19.509 -4.965 -2.803 1.00 86.94 110 ARG A N 1
ATOM 825 C CA . ARG A 1 110 ? 20.520 -4.096 -2.151 1.00 86.94 110 ARG A CA 1
ATOM 826 C C . ARG A 1 110 ? 20.273 -2.590 -2.356 1.00 86.94 110 ARG A C 1
ATOM 828 O O . ARG A 1 110 ? 21.200 -1.800 -2.507 1.00 86.94 110 ARG A O 1
ATOM 835 N N . GLY A 1 111 ? 19.006 -2.192 -2.385 1.00 85.00 111 GLY A N 1
ATOM 836 C CA . GLY A 1 111 ? 18.552 -0.815 -2.550 1.00 85.00 111 GLY A CA 1
ATOM 837 C C . GLY A 1 111 ? 18.471 -0.316 -3.993 1.00 85.00 111 GLY A C 1
ATOM 838 O O . GLY A 1 111 ? 18.058 0.828 -4.178 1.00 85.00 111 GLY A O 1
ATOM 839 N N . MET A 1 112 ? 18.822 -1.136 -4.994 1.00 81.31 112 MET A N 1
ATOM 840 C CA . MET A 1 112 ? 18.755 -0.760 -6.416 1.00 81.31 112 MET A CA 1
ATOM 841 C C . MET A 1 112 ? 17.321 -0.535 -6.911 1.00 81.31 112 MET A C 1
ATOM 843 O O . MET A 1 112 ? 17.085 0.368 -7.713 1.00 81.31 112 MET A O 1
ATOM 847 N N . GLN A 1 113 ? 16.359 -1.297 -6.386 1.00 81.88 113 GLN A N 1
ATOM 848 C CA . GLN A 1 113 ? 14.940 -1.154 -6.670 1.00 81.88 113 GLN A CA 1
ATOM 849 C C . GLN A 1 113 ? 14.200 -0.610 -5.444 1.00 81.88 113 GLN A C 1
ATOM 851 O O . GLN A 1 113 ? 14.412 -1.028 -4.303 1.00 81.88 113 GLN A O 1
ATOM 856 N N . ARG A 1 114 ? 13.318 0.360 -5.688 1.00 85.88 114 ARG A N 1
ATOM 857 C CA . ARG A 1 114 ? 12.426 0.954 -4.687 1.00 85.88 114 ARG A CA 1
ATOM 858 C C . ARG A 1 114 ? 11.031 1.056 -5.300 1.00 85.88 114 ARG A C 1
ATOM 860 O O . ARG A 1 114 ? 10.852 1.879 -6.202 1.00 85.88 114 ARG A O 1
ATOM 867 N N . PRO A 1 115 ? 10.067 0.232 -4.860 1.00 88.06 115 PRO A N 1
ATOM 868 C CA . PRO A 1 115 ? 8.688 0.368 -5.301 1.00 88.06 115 PRO A CA 1
ATOM 869 C C . PRO A 1 115 ? 8.122 1.741 -4.932 1.00 88.06 115 PRO A C 1
ATOM 871 O O . PRO A 1 115 ? 8.465 2.301 -3.890 1.00 88.06 115 PRO A O 1
ATOM 874 N N . ALA A 1 116 ? 7.261 2.281 -5.791 1.00 85.88 116 ALA A N 1
ATOM 875 C CA . ALA A 1 116 ? 6.566 3.542 -5.552 1.00 85.88 116 ALA A CA 1
ATOM 876 C C . ALA A 1 116 ? 5.067 3.278 -5.422 1.00 85.88 116 ALA A C 1
ATOM 878 O O . ALA A 1 116 ? 4.466 2.675 -6.312 1.00 85.88 116 ALA A O 1
ATOM 879 N N . ILE A 1 117 ? 4.475 3.738 -4.322 1.00 87.19 117 ILE A N 1
ATOM 880 C CA . ILE A 1 117 ? 3.062 3.538 -4.003 1.00 87.19 117 ILE A CA 1
ATOM 881 C C . ILE A 1 117 ? 2.395 4.905 -3.970 1.00 87.19 117 ILE A C 1
ATOM 883 O O . ILE A 1 117 ? 2.858 5.820 -3.291 1.00 87.19 117 ILE A O 1
ATOM 887 N N . TYR A 1 118 ? 1.294 5.030 -4.693 1.00 85.88 118 TYR A N 1
ATOM 888 C CA . TYR A 1 118 ? 0.430 6.195 -4.660 1.00 85.88 118 TYR A CA 1
ATOM 889 C C . TYR A 1 118 ? -0.958 5.709 -4.276 1.00 85.88 118 TYR A C 1
ATOM 891 O O . TYR A 1 118 ? -1.508 4.838 -4.945 1.00 85.88 118 TYR A O 1
ATOM 899 N N . HIS A 1 119 ? -1.571 6.284 -3.246 1.00 86.00 119 HIS A N 1
ATOM 900 C CA . HIS A 1 119 ? -2.911 5.886 -2.821 1.00 86.00 119 HIS A CA 1
ATOM 901 C C . HIS A 1 119 ? -3.783 7.094 -2.485 1.00 86.00 119 HIS A C 1
ATOM 903 O O . HIS A 1 119 ? -3.270 8.132 -2.082 1.00 86.00 119 HIS A O 1
ATOM 909 N N . ASP A 1 120 ? -5.081 6.921 -2.696 1.00 85.44 120 ASP A N 1
ATOM 910 C CA . ASP A 1 120 ? -6.173 7.776 -2.214 1.00 85.44 120 ASP A CA 1
ATOM 911 C C . ASP A 1 120 ? -7.274 6.896 -1.584 1.00 85.44 120 ASP A C 1
ATOM 913 O O . ASP A 1 120 ? -8.474 7.142 -1.657 1.00 85.44 120 ASP A O 1
ATOM 917 N N . PHE A 1 121 ? -6.841 5.757 -1.036 1.00 88.31 121 PHE A N 1
A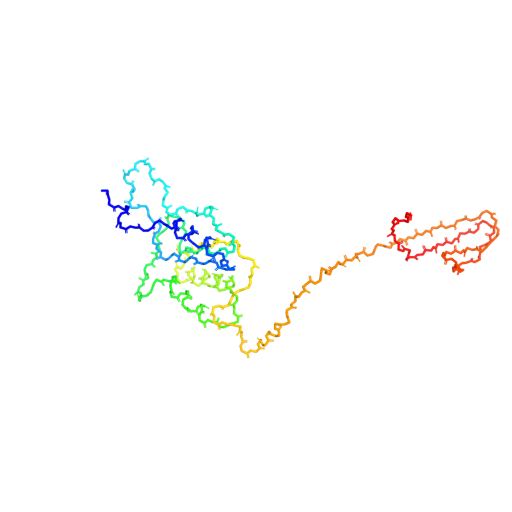TOM 918 C CA . PHE A 1 121 ? -7.670 4.792 -0.334 1.00 88.31 121 PHE A CA 1
ATOM 919 C C . PHE A 1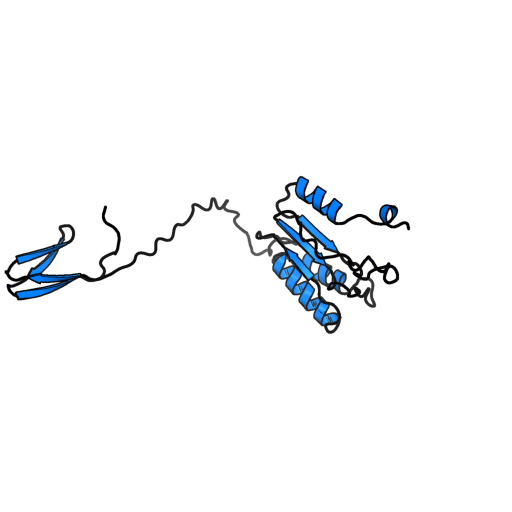 121 ? -7.378 4.873 1.162 1.00 88.31 121 PHE A C 1
ATOM 921 O O . PHE A 1 121 ? -6.256 4.601 1.596 1.00 88.31 121 PHE A O 1
ATOM 928 N N . TYR A 1 122 ? -8.403 5.223 1.935 1.00 87.62 122 TYR A N 1
ATOM 929 C CA . TYR A 1 122 ? -8.332 5.377 3.392 1.00 87.62 122 TYR A CA 1
ATOM 930 C C . TYR A 1 122 ? -9.029 4.242 4.155 1.00 87.62 122 TYR A C 1
ATOM 932 O O . TYR A 1 122 ? -9.064 4.256 5.381 1.00 87.62 122 TYR A O 1
ATOM 940 N N . GLY A 1 123 ? -9.576 3.254 3.442 1.00 89.62 123 GLY A N 1
ATOM 941 C CA . GLY A 1 123 ? -10.214 2.090 4.046 1.00 89.62 123 GLY A CA 1
ATOM 942 C C . GLY A 1 123 ? -9.233 0.993 4.468 1.00 89.62 123 GLY A C 1
ATOM 943 O O . GLY A 1 123 ? -8.004 1.104 4.360 1.00 89.62 123 GLY A O 1
ATOM 944 N N . GLU A 1 124 ? -9.819 -0.117 4.907 1.00 92.50 124 GLU A N 1
ATOM 945 C CA . GLU A 1 124 ? -9.118 -1.362 5.206 1.00 92.50 124 GLU A CA 1
ATOM 946 C C . GLU A 1 124 ? -9.357 -2.383 4.093 1.00 92.50 124 GLU A C 1
ATOM 948 O O . GLU A 1 124 ? -10.465 -2.520 3.572 1.00 92.50 124 GLU A O 1
ATOM 953 N N . PHE A 1 125 ? -8.312 -3.120 3.734 1.00 94.31 125 PHE A N 1
ATOM 954 C CA . PHE A 1 125 ? -8.401 -4.237 2.802 1.00 94.31 125 PHE A CA 1
ATOM 955 C C . PHE A 1 125 ? -7.355 -5.280 3.175 1.00 94.31 125 PHE A C 1
ATOM 957 O O . PHE A 1 125 ? -6.218 -4.920 3.465 1.00 94.31 125 PHE A O 1
ATOM 964 N N . TYR A 1 126 ? -7.732 -6.557 3.142 1.00 95.69 126 TYR A N 1
ATOM 965 C CA . TYR A 1 126 ? -6.874 -7.684 3.504 1.00 95.69 126 TYR A CA 1
ATOM 966 C C . TYR A 1 126 ? -6.913 -8.709 2.372 1.00 95.69 126 TYR A C 1
ATOM 968 O O . TYR A 1 126 ? -7.965 -9.291 2.111 1.00 95.69 126 TYR A O 1
ATOM 976 N N . PHE A 1 127 ? -5.782 -8.949 1.705 1.00 93.88 127 PHE A N 1
ATOM 977 C CA . PHE A 1 127 ? -5.728 -9.856 0.549 1.00 93.88 127 PHE A CA 1
ATOM 978 C C . PHE A 1 127 ? -6.098 -11.301 0.905 1.00 93.88 127 PHE A C 1
ATOM 980 O O . PHE A 1 127 ? -6.912 -11.914 0.222 1.00 93.88 127 PHE A O 1
ATOM 987 N N . ALA A 1 128 ? -5.523 -11.832 1.986 1.00 93.88 128 ALA A N 1
ATOM 988 C CA . ALA A 1 128 ? -5.750 -13.202 2.451 1.00 93.88 128 ALA A CA 1
ATOM 989 C C . ALA A 1 128 ? -6.724 -13.273 3.642 1.00 93.88 128 ALA A C 1
ATOM 991 O O . ALA A 1 128 ? -6.701 -14.229 4.415 1.00 93.88 128 ALA A O 1
ATOM 992 N N . GLY A 1 129 ? -7.572 -12.251 3.797 1.00 91.44 129 GLY A N 1
ATOM 993 C CA . GLY A 1 129 ? -8.490 -12.125 4.924 1.00 91.44 129 GLY A CA 1
ATOM 994 C C . GLY A 1 129 ? -7.812 -11.680 6.222 1.00 91.44 129 GLY A C 1
ATOM 995 O O . GLY A 1 129 ? -6.590 -11.533 6.319 1.00 91.44 129 GLY A O 1
ATOM 996 N N . ARG A 1 130 ? -8.641 -11.429 7.236 1.00 89.56 130 ARG A N 1
ATOM 997 C CA . ARG A 1 130 ? -8.184 -11.117 8.594 1.00 89.56 130 ARG A CA 1
ATOM 998 C C . ARG A 1 130 ? -7.639 -12.389 9.249 1.00 89.56 130 ARG A C 1
ATOM 1000 O O . ARG A 1 130 ? -7.992 -13.497 8.848 1.00 89.56 130 ARG A O 1
ATOM 1007 N N . SER A 1 131 ? -6.735 -12.239 10.214 1.00 81.69 131 SER A N 1
ATOM 1008 C CA . SER A 1 131 ? -6.151 -13.381 10.927 1.00 81.69 131 SER A CA 1
ATOM 1009 C C . SER A 1 131 ? -7.257 -14.254 11.53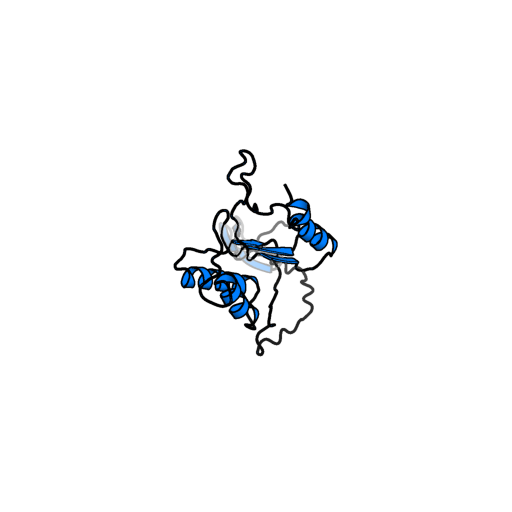4 1.00 81.69 131 SER A C 1
ATOM 1011 O O . SER A 1 131 ? -8.244 -13.728 12.038 1.00 81.69 131 SER A O 1
ATOM 1013 N N . ALA A 1 132 ? -7.090 -15.581 11.538 1.00 63.94 132 ALA A N 1
ATOM 1014 C CA . ALA A 1 132 ? -8.085 -16.541 12.040 1.00 63.94 132 ALA A CA 1
ATOM 1015 C C . ALA A 1 132 ? -8.359 -16.466 13.565 1.00 63.94 132 ALA A C 1
ATOM 1017 O O . ALA A 1 132 ? -9.068 -17.310 14.103 1.00 63.94 132 ALA A O 1
ATOM 1018 N N . GLY A 1 133 ? -7.822 -15.464 14.267 1.00 56.16 133 GLY A N 1
ATOM 1019 C CA . GLY A 1 133 ? -8.182 -15.111 15.646 1.00 56.16 133 GLY A CA 1
ATOM 1020 C C . GLY A 1 133 ? -8.941 -13.786 15.770 1.00 56.16 133 GLY A C 1
ATOM 1021 O O . GLY A 1 133 ? -9.258 -13.366 16.877 1.00 56.16 133 GLY A O 1
ATOM 1022 N N . GLU A 1 134 ? -9.228 -13.125 14.652 1.00 50.91 134 GLU A N 1
ATOM 1023 C CA . GLU A 1 134 ? -9.915 -11.843 14.599 1.00 50.91 134 GLU A CA 1
ATOM 1024 C C . GLU A 1 134 ? -11.299 -12.077 13.988 1.00 50.91 134 GLU A C 1
ATOM 1026 O O . GLU A 1 134 ? -11.577 -11.754 12.832 1.00 50.91 134 GLU A O 1
ATOM 1031 N N . THR A 1 135 ? -12.193 -12.693 14.771 1.00 43.00 135 THR A N 1
ATOM 1032 C CA . THR A 1 135 ? -13.628 -12.470 14.579 1.00 43.00 135 THR A CA 1
ATOM 1033 C C . THR A 1 135 ? -13.856 -10.981 14.744 1.00 43.00 135 THR A C 1
ATOM 1035 O O . THR A 1 135 ? -14.083 -10.483 15.845 1.00 43.00 135 THR A O 1
ATOM 1038 N N . VAL A 1 13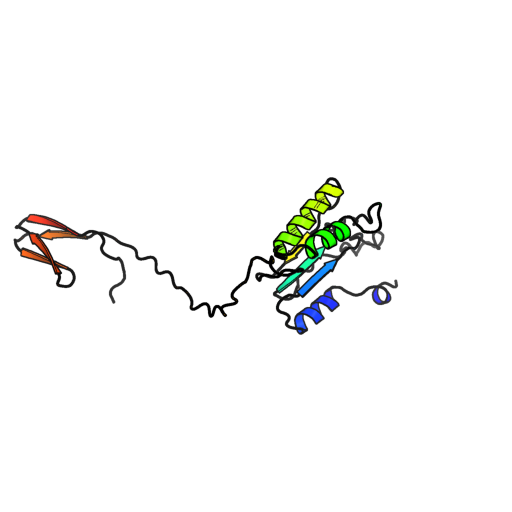6 ? -13.780 -10.260 13.634 1.00 54.00 136 VAL A N 1
ATOM 1039 C CA . VAL A 1 136 ? -14.407 -8.959 13.546 1.00 54.00 136 VAL A CA 1
ATOM 1040 C C . VAL A 1 136 ? -15.886 -9.254 13.574 1.00 54.00 136 VAL A C 1
ATOM 1042 O O . VAL A 1 136 ? -16.489 -9.647 12.576 1.00 54.00 136 VAL A O 1
ATOM 1045 N N . VAL A 1 137 ? -16.456 -9.123 14.768 1.00 50.62 137 VAL A N 1
ATOM 1046 C CA . VAL A 1 137 ? -17.815 -8.625 14.903 1.00 50.62 137 VAL A CA 1
ATOM 1047 C C . VAL A 1 137 ? -17.866 -7.375 14.039 1.00 50.62 137 VAL A C 1
ATOM 1049 O O . VAL A 1 137 ? -17.427 -6.300 14.439 1.00 50.62 137 VAL A O 1
ATOM 1052 N N . VAL A 1 138 ? -18.330 -7.538 12.802 1.00 49.62 138 VAL A N 1
ATOM 1053 C CA . VAL A 1 138 ? -18.825 -6.421 12.015 1.00 49.62 138 VAL A CA 1
ATOM 1054 C C . VAL A 1 138 ? -20.152 -6.070 12.678 1.00 49.62 138 VAL A C 1
ATOM 1056 O O . VAL A 1 138 ? -21.222 -6.423 12.194 1.00 49.62 138 VAL A O 1
ATOM 1059 N N . GLU A 1 139 ? -20.083 -5.442 13.853 1.00 46.91 139 GLU A N 1
ATOM 1060 C CA . GLU A 1 139 ? -21.119 -4.486 14.185 1.00 46.91 139 GLU A CA 1
ATOM 1061 C C . GLU A 1 139 ? -21.074 -3.474 13.051 1.00 46.91 139 GLU A C 1
ATOM 1063 O O . GLU A 1 139 ? -20.033 -2.880 12.763 1.00 46.91 139 GLU A O 1
ATOM 1068 N N . GLU A 1 140 ? -22.190 -3.337 12.353 1.00 46.53 140 GLU A N 1
ATOM 1069 C CA . GLU A 1 140 ? -22.435 -2.197 11.497 1.00 46.53 140 GLU A CA 1
ATOM 1070 C C . GLU A 1 140 ? -22.335 -0.960 12.396 1.00 46.53 140 GLU A C 1
ATOM 1072 O O . GLU A 1 140 ? -23.286 -0.561 13.068 1.00 46.53 140 GLU A O 1
ATOM 1077 N N . GLN A 1 141 ? -21.122 -0.412 12.489 1.00 47.75 141 GLN A N 1
ATOM 1078 C CA . GLN A 1 141 ? -20.832 0.833 13.170 1.00 47.75 141 GLN A CA 1
ATOM 1079 C C . GLN A 1 141 ? -21.500 1.917 12.329 1.00 47.75 141 GLN A C 1
ATOM 1081 O O . GLN A 1 141 ? -20.881 2.578 11.497 1.00 47.75 141 GLN A O 1
ATOM 1086 N N . VAL A 1 142 ? -22.800 2.108 12.555 1.00 54.91 142 VAL A N 1
ATOM 1087 C CA . VAL A 1 142 ? -23.408 3.425 12.454 1.00 54.91 142 VAL A CA 1
ATOM 1088 C C . VAL A 1 142 ? -22.621 4.259 13.452 1.00 54.91 142 VAL A C 1
ATOM 1090 O O . VAL A 1 142 ? -22.949 4.297 14.639 1.00 54.91 142 VAL A O 1
ATOM 1093 N N . THR A 1 143 ? -21.518 4.856 13.002 1.00 49.12 143 THR A N 1
ATOM 1094 C CA . THR A 1 143 ? -20.765 5.818 13.793 1.00 49.12 143 THR A CA 1
ATOM 1095 C C . THR A 1 143 ? -21.692 7.006 13.981 1.00 49.12 143 THR A C 1
ATOM 1097 O O . THR A 1 143 ? -21.690 7.957 13.198 1.00 49.12 143 THR A O 1
ATOM 1100 N N . LYS A 1 144 ? -22.540 6.939 15.013 1.00 52.62 144 LYS A N 1
ATOM 1101 C CA . LYS A 1 144 ? -23.084 8.142 15.624 1.00 52.62 144 LYS A CA 1
ATOM 1102 C C . LYS A 1 144 ? -21.861 9.016 15.887 1.00 52.62 144 LYS A C 1
ATOM 1104 O O . LYS A 1 144 ? -20.916 8.507 16.494 1.00 52.62 144 LYS A O 1
ATOM 1109 N N . PRO A 1 145 ? -21.818 10.260 15.389 1.00 50.62 145 PRO A N 1
ATOM 1110 C CA . PRO A 1 145 ? -20.691 11.128 15.664 1.00 50.62 145 PRO A CA 1
ATOM 1111 C C . PRO A 1 145 ? -20.552 11.208 17.182 1.00 50.62 145 PRO A C 1
ATOM 1113 O O . PRO A 1 145 ? -21.442 11.706 17.873 1.00 50.62 145 PRO A O 1
ATOM 1116 N N . VAL A 1 146 ? -19.469 10.642 17.711 1.00 61.78 146 VAL A N 1
ATOM 1117 C CA . VAL A 1 146 ? -19.106 10.831 19.108 1.00 61.78 146 VAL A CA 1
ATOM 1118 C C . VAL A 1 146 ? -18.500 12.219 19.155 1.00 61.78 146 VAL A C 1
ATOM 1120 O O . VAL A 1 146 ? -17.337 12.423 18.820 1.00 61.78 146 VAL A O 1
ATOM 1123 N N . ILE A 1 147 ? -19.336 13.201 19.475 1.00 64.62 147 ILE A N 1
ATOM 1124 C CA . ILE A 1 147 ? -18.865 14.546 19.767 1.00 64.62 147 ILE A CA 1
ATOM 1125 C C . ILE A 1 147 ? -18.251 14.482 21.163 1.00 64.62 147 ILE A C 1
ATOM 1127 O O . ILE A 1 147 ? -18.965 14.415 22.163 1.00 64.62 147 ILE A O 1
ATOM 1131 N N . THR A 1 148 ? -16.924 14.484 21.231 1.00 64.31 148 THR A N 1
ATOM 1132 C CA . THR A 1 148 ? -16.213 14.722 22.486 1.00 64.31 148 THR A CA 1
ATOM 1133 C C . THR A 1 148 ? -16.264 16.219 22.765 1.00 64.31 148 THR A C 1
ATOM 1135 O O . THR A 1 148 ? -15.590 17.000 22.098 1.00 64.31 148 THR A O 1
ATOM 1138 N N . ILE A 1 149 ? -17.095 16.629 23.722 1.00 65.62 149 ILE A N 1
ATOM 1139 C CA . ILE A 1 149 ? -17.068 17.995 24.249 1.00 65.62 149 ILE A CA 1
ATOM 1140 C C . ILE A 1 149 ? -15.990 18.034 25.334 1.00 65.62 149 ILE A C 1
ATOM 1142 O O . ILE A 1 149 ? -16.173 17.460 26.409 1.00 65.62 149 ILE A O 1
ATOM 1146 N N . GLU A 1 150 ? -14.866 18.695 25.064 1.00 71.62 150 GLU A N 1
ATOM 1147 C CA . GLU A 1 150 ? -13.924 19.056 26.124 1.00 71.62 150 GLU A CA 1
ATOM 1148 C C . GLU A 1 150 ? -14.556 20.167 26.969 1.00 71.62 150 GLU A C 1
ATOM 1150 O O . GLU A 1 150 ? -14.720 21.300 26.515 1.00 71.62 150 GLU A O 1
ATOM 1155 N N . LYS A 1 151 ? -14.956 19.833 28.199 1.00 76.12 151 LYS A N 1
ATOM 1156 C CA . LYS A 1 151 ? -15.399 20.830 29.175 1.00 76.12 151 LYS A CA 1
ATOM 1157 C C . LYS A 1 151 ? -14.178 21.561 29.714 1.00 76.12 151 LYS A C 1
ATOM 1159 O O . LYS A 1 151 ? -13.274 20.936 30.269 1.00 76.12 151 LYS A O 1
ATOM 1164 N N . ALA A 1 152 ? -14.163 22.879 29.572 1.00 79.56 152 ALA A N 1
ATOM 1165 C CA . ALA A 1 152 ? -13.193 23.721 30.248 1.00 79.56 152 ALA A CA 1
ATOM 1166 C C . ALA A 1 152 ? -13.738 24.113 31.628 1.00 79.56 152 ALA A C 1
ATOM 1168 O O . ALA A 1 152 ? -14.942 24.280 31.811 1.00 79.56 152 ALA A O 1
ATOM 1169 N N . TYR A 1 153 ? -12.847 24.234 32.609 1.00 86.25 153 TYR A N 1
ATOM 1170 C CA . TYR A 1 153 ? -13.195 24.609 33.976 1.00 86.25 153 TYR A CA 1
ATOM 1171 C C . TYR A 1 153 ? -12.330 25.781 34.430 1.00 86.25 153 TYR A C 1
ATOM 1173 O O . TYR A 1 153 ? -11.168 25.903 34.042 1.00 86.25 153 TYR A O 1
ATOM 1181 N N . GLY A 1 154 ? -12.908 26.648 35.252 1.00 84.69 154 GLY A N 1
ATOM 1182 C CA . GLY A 1 154 ? -12.276 27.842 35.784 1.00 84.69 154 GLY A CA 1
ATOM 1183 C C . GLY A 1 154 ? -12.697 28.118 37.221 1.00 84.69 154 GLY A C 1
ATOM 1184 O O . GLY A 1 154 ? -13.296 27.283 37.900 1.00 84.69 154 GLY A O 1
ATOM 1185 N N . SER A 1 155 ? -12.363 29.316 37.684 1.00 89.00 155 SER A N 1
ATOM 1186 C CA . SER A 1 155 ? -12.563 29.740 39.067 1.00 89.00 155 SER A CA 1
ATOM 1187 C C . SER A 1 155 ? -13.096 31.164 39.126 1.00 89.00 155 SER A C 1
ATOM 1189 O O . SER A 1 155 ? -12.647 32.004 38.343 1.00 89.00 155 SER A O 1
ATOM 1191 N N . VAL A 1 156 ? -13.950 31.464 40.101 1.00 89.50 156 VAL A N 1
ATOM 1192 C CA . VAL A 1 156 ? -14.421 32.828 40.387 1.00 89.50 156 VAL A CA 1
ATOM 1193 C C . VAL A 1 156 ? -14.088 33.186 41.829 1.00 89.50 156 VAL A C 1
ATOM 1195 O O . VAL A 1 156 ? -14.242 32.370 42.736 1.00 89.50 156 VAL A O 1
ATOM 1198 N N . MET A 1 157 ? -13.631 34.418 42.044 1.00 91.12 157 MET A N 1
ATOM 1199 C CA . MET A 1 157 ? -13.422 34.988 43.371 1.00 91.12 157 MET A CA 1
ATOM 1200 C C . MET A 1 157 ? -14.488 36.048 43.631 1.00 91.12 157 MET A C 1
ATOM 1202 O O . MET A 1 157 ? -14.713 36.920 42.795 1.00 91.12 157 MET A O 1
ATOM 1206 N N . VAL A 1 158 ? -15.146 35.953 44.781 1.00 91.69 158 VAL A N 1
ATOM 1207 C CA . VAL A 1 158 ? -16.183 36.882 45.224 1.00 91.69 158 VAL A CA 1
ATOM 1208 C C . VAL A 1 158 ? -15.697 37.558 46.488 1.00 91.69 158 VAL A C 1
ATOM 1210 O O . VAL A 1 158 ? -15.346 36.883 47.452 1.00 91.69 158 VAL A O 1
ATOM 1213 N N . GLU A 1 159 ? -15.710 38.883 46.490 1.00 91.94 159 GLU A N 1
ATOM 1214 C CA . GLU A 1 159 ? -15.426 39.710 47.658 1.00 91.94 159 GLU A CA 1
ATOM 1215 C C . GLU A 1 159 ? -16.682 40.500 48.001 1.00 91.94 159 GLU A C 1
ATOM 1217 O O . GLU A 1 159 ? -17.385 40.977 47.107 1.00 91.94 159 GLU A O 1
ATOM 1222 N N . THR A 1 160 ? -16.986 40.631 49.290 1.00 87.81 160 THR A N 1
ATOM 1223 C CA . THR A 1 160 ? -18.172 41.369 49.726 1.00 87.81 160 THR A CA 1
ATOM 1224 C C . THR A 1 160 ? -17.812 42.476 50.699 1.00 87.81 160 THR A C 1
ATOM 1226 O O . THR A 1 160 ? -17.016 42.289 51.613 1.00 87.81 160 THR A O 1
ATOM 1229 N N . ALA A 1 161 ? -18.443 43.638 50.544 1.00 92.88 161 ALA A N 1
ATOM 1230 C CA . ALA A 1 161 ? -18.328 44.731 51.505 1.00 92.88 161 ALA A CA 1
ATOM 1231 C C . ALA A 1 161 ? -19.223 44.526 52.741 1.00 92.88 161 ALA A C 1
ATOM 1233 O O . ALA A 1 161 ? -18.983 45.135 53.780 1.00 92.88 161 ALA A O 1
ATOM 1234 N N . ILE A 1 162 ? -20.246 43.668 52.646 1.00 91.75 162 ILE A N 1
ATOM 1235 C CA . ILE A 1 162 ? -21.225 43.403 53.712 1.00 91.75 162 ILE A CA 1
ATOM 1236 C C . ILE A 1 162 ? -21.374 41.902 53.967 1.00 91.75 162 ILE A C 1
ATOM 1238 O O . ILE A 1 162 ? -21.107 41.089 53.086 1.00 91.75 162 ILE A O 1
ATOM 1242 N N . ALA A 1 163 ? -21.802 41.517 55.167 1.00 93.38 163 ALA A N 1
ATOM 1243 C CA . ALA A 1 163 ? -22.022 40.107 55.467 1.00 93.38 163 ALA A CA 1
ATOM 1244 C C . ALA A 1 163 ? -23.221 39.549 54.679 1.00 93.38 163 ALA A C 1
ATOM 1246 O O . ALA A 1 163 ? -24.219 40.243 54.478 1.00 93.38 163 ALA A O 1
ATOM 1247 N N . GLY A 1 164 ? -23.132 38.294 54.248 1.00 92.50 164 GLY A N 1
ATOM 1248 C CA . GLY A 1 164 ? -24.173 37.635 53.467 1.00 92.50 164 GLY A CA 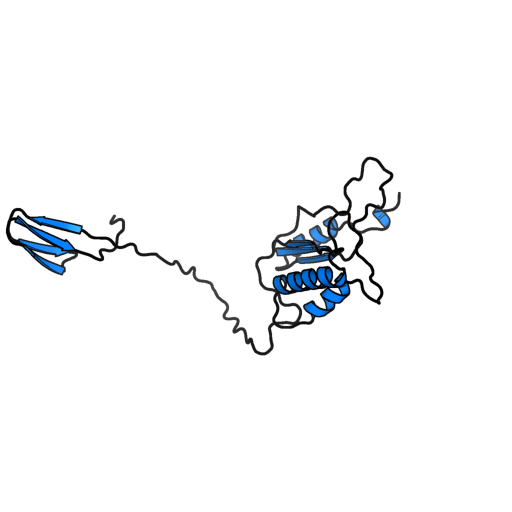1
ATOM 1249 C C . GLY A 1 164 ? -23.850 36.177 53.167 1.00 92.50 164 GLY A C 1
ATOM 1250 O O . GLY A 1 164 ? -22.808 35.655 53.547 1.00 92.50 164 GLY A O 1
ATOM 1251 N N . THR A 1 165 ? -24.756 35.492 52.476 1.00 93.44 165 THR A N 1
ATOM 1252 C CA . THR A 1 165 ? -24.544 34.105 52.044 1.00 93.44 165 THR A CA 1
ATOM 1253 C C . THR A 1 165 ? -24.360 34.060 50.532 1.00 93.44 165 THR A C 1
ATOM 1255 O O . THR A 1 165 ? -25.192 34.578 49.790 1.00 93.44 165 THR A O 1
ATOM 1258 N N . LEU A 1 166 ? -23.273 33.436 50.083 1.00 91.25 166 LEU A N 1
ATOM 1259 C CA . LEU A 1 166 ? -22.971 33.222 48.675 1.00 91.25 166 LEU A CA 1
ATOM 1260 C C . LEU A 1 166 ? -23.674 31.956 48.186 1.00 91.25 166 LEU A C 1
ATOM 1262 O O . LEU A 1 166 ? -23.469 30.870 48.734 1.00 91.25 166 LEU A O 1
ATOM 1266 N N . TYR A 1 167 ? -24.470 32.104 47.133 1.00 89.06 167 TYR A N 1
ATOM 1267 C CA . TYR A 1 167 ? -25.107 31.008 46.415 1.00 89.06 167 TYR A CA 1
ATOM 1268 C C . TYR A 1 167 ? -24.605 30.980 44.974 1.00 89.06 167 TYR A C 1
ATOM 1270 O O . TYR A 1 167 ? -24.397 32.031 44.371 1.00 89.06 167 TYR A O 1
ATOM 1278 N N . LEU A 1 168 ? -24.459 29.778 44.427 1.00 87.31 168 LEU A N 1
ATOM 1279 C CA . LEU A 1 168 ? -24.217 29.540 43.009 1.00 87.31 168 LEU A CA 1
ATOM 1280 C C . LEU A 1 168 ? -25.216 28.488 42.536 1.00 87.31 168 LEU A C 1
ATOM 1282 O O . LEU A 1 168 ? -25.352 27.450 43.182 1.00 87.31 168 LEU A O 1
ATOM 1286 N N . ASP A 1 169 ? -25.956 28.796 41.472 1.00 85.44 169 ASP A N 1
ATOM 1287 C CA . ASP A 1 169 ? -27.021 27.950 40.915 1.00 85.44 169 ASP A CA 1
ATOM 1288 C C . ASP A 1 169 ? -28.015 27.432 41.972 1.00 85.44 169 ASP A C 1
ATOM 1290 O O . ASP A 1 169 ? -28.471 26.292 41.951 1.00 85.44 169 ASP A O 1
ATOM 1294 N N . GLY A 1 170 ? -28.334 28.281 42.955 1.00 86.38 170 GLY A N 1
ATOM 1295 C CA . GLY A 1 170 ? -29.240 27.958 44.063 1.00 86.38 170 GLY A CA 1
ATOM 1296 C C . GLY A 1 170 ? -28.620 27.121 45.191 1.00 86.38 170 GLY A C 1
ATOM 1297 O O . GLY A 1 170 ? -29.233 26.990 46.250 1.00 86.38 170 GLY A O 1
ATOM 1298 N N . ALA A 1 171 ? -27.395 26.615 45.031 1.00 87.44 171 ALA A N 1
ATOM 1299 C CA . ALA A 1 171 ? -26.663 25.906 46.078 1.00 87.44 171 ALA A CA 1
ATOM 1300 C C . ALA A 1 171 ? -25.832 26.873 46.939 1.00 87.44 171 ALA A C 1
ATOM 1302 O O . ALA A 1 171 ? -25.076 27.697 46.417 1.00 87.44 171 ALA A O 1
ATOM 1303 N N . ARG A 1 172 ? -25.948 26.763 48.272 1.00 90.81 172 ARG A N 1
ATOM 1304 C CA . ARG A 1 172 ? -25.164 27.561 49.233 1.00 90.81 172 ARG A CA 1
ATOM 1305 C C . ARG A 1 172 ? -23.691 27.169 49.152 1.00 90.81 172 ARG A C 1
ATOM 1307 O O . ARG A 1 172 ? -23.353 26.023 49.427 1.00 90.81 172 ARG A O 1
ATOM 1314 N N . GLN A 1 173 ? -22.835 28.134 48.835 1.00 90.56 173 GLN A N 1
ATOM 1315 C CA . GLN A 1 173 ? -21.391 27.935 48.699 1.00 90.56 173 GLN A CA 1
ATOM 1316 C C . GLN A 1 173 ? -20.650 28.313 49.979 1.00 90.56 173 GLN A C 1
ATOM 1318 O O . GLN A 1 173 ? -19.807 27.562 50.458 1.00 90.56 173 GLN A O 1
ATOM 1323 N N . ALA A 1 174 ? -20.977 29.471 50.554 1.00 90.19 174 ALA A N 1
ATOM 1324 C CA . ALA A 1 174 ? -20.323 29.969 51.757 1.00 90.19 174 ALA A CA 1
ATOM 1325 C C . ALA A 1 174 ? -21.176 31.025 52.459 1.00 90.19 174 ALA A C 1
ATOM 1327 O O . ALA A 1 174 ? -22.050 31.649 51.860 1.00 90.19 174 ALA A O 1
ATOM 1328 N N . GLU A 1 175 ? -20.881 31.261 53.730 1.00 93.75 175 GLU A N 1
ATOM 1329 C CA . GLU A 1 175 ? -21.328 32.446 54.451 1.00 93.75 175 GLU A CA 1
ATOM 1330 C C . GLU A 1 175 ? -20.133 33.381 54.608 1.00 93.75 175 GLU A C 1
ATOM 1332 O O . GLU A 1 175 ? -19.064 32.964 55.053 1.00 93.75 175 GLU A O 1
ATOM 1337 N N . LEU A 1 176 ? -20.295 34.623 54.166 1.00 93.38 176 LEU A N 1
ATOM 1338 C CA . LEU A 1 176 ? -19.237 35.616 54.091 1.00 93.38 176 LEU A CA 1
ATOM 1339 C C . LEU A 1 176 ? -19.517 36.734 55.080 1.00 93.38 176 LEU A C 1
ATOM 1341 O O . LEU A 1 176 ? -20.618 37.278 55.132 1.00 93.38 176 LEU A O 1
ATOM 1345 N N . LEU A 1 177 ? -18.495 37.097 55.848 1.00 93.56 177 LEU A N 1
ATOM 1346 C CA . LEU A 1 177 ? -18.511 38.298 56.673 1.00 93.56 177 LEU A CA 1
ATOM 1347 C C . LEU A 1 177 ? -18.223 39.535 55.811 1.00 93.56 177 LEU A C 1
ATOM 1349 O O . LEU A 1 177 ? -17.700 39.432 54.703 1.00 93.56 177 LEU A O 1
ATOM 1353 N N . ALA A 1 178 ? -18.540 40.719 56.333 1.00 92.88 178 ALA A N 1
ATOM 1354 C CA . ALA A 1 178 ? -18.185 41.978 55.684 1.00 92.88 178 ALA A CA 1
ATOM 1355 C C . ALA A 1 178 ? -16.661 42.078 55.486 1.00 92.88 178 ALA A C 1
ATOM 1357 O O . ALA A 1 178 ? -15.897 41.881 56.430 1.00 92.88 178 ALA A O 1
ATOM 1358 N N . GLY A 1 179 ? -16.227 42.370 54.260 1.00 90.19 179 GLY A N 1
ATOM 1359 C CA . GLY A 1 179 ? -14.820 42.436 53.861 1.00 90.19 179 GLY A CA 1
ATOM 1360 C C . GLY A 1 179 ? -14.170 41.081 53.557 1.00 90.19 179 GLY A C 1
ATOM 1361 O O . GLY A 1 179 ? -12.987 41.051 53.228 1.00 90.19 179 GLY A O 1
ATOM 1362 N N . ALA A 1 180 ? -14.898 39.966 53.675 1.00 91.88 180 ALA A N 1
ATOM 1363 C CA . ALA A 1 180 ? -14.367 38.640 53.378 1.00 91.88 180 ALA A CA 1
ATOM 1364 C C . ALA A 1 180 ? -14.462 38.301 51.883 1.00 91.88 180 ALA A C 1
ATOM 1366 O O . ALA A 1 180 ? -15.274 38.862 51.138 1.00 91.88 180 ALA A O 1
ATOM 1367 N N . SER A 1 181 ? -13.661 37.323 51.467 1.00 89.25 181 SER A N 1
ATOM 1368 C CA . SER A 1 181 ? -13.689 36.761 50.123 1.00 89.25 181 SER A CA 1
ATOM 1369 C C . SER A 1 181 ? -13.862 35.245 50.143 1.00 89.25 181 SER A C 1
ATOM 1371 O O . SER A 1 181 ? -13.470 34.564 51.092 1.00 89.25 181 SER A O 1
ATOM 1373 N N . ALA A 1 182 ? -14.466 34.711 49.084 1.00 90.56 182 ALA A N 1
ATOM 1374 C CA . ALA A 1 182 ? -14.507 33.283 48.804 1.00 90.56 182 ALA A CA 1
ATOM 1375 C C . ALA A 1 182 ? -14.151 33.008 47.352 1.00 90.56 182 ALA A C 1
ATOM 1377 O O . ALA A 1 182 ? -14.462 33.780 46.446 1.00 90.56 182 ALA A O 1
ATOM 1378 N N . ARG A 1 183 ? -13.515 31.860 47.144 1.00 90.69 183 ARG A N 1
ATOM 1379 C CA . ARG A 1 183 ? -13.122 31.368 45.834 1.00 90.69 183 ARG A CA 1
ATOM 1380 C C . ARG A 1 183 ? -13.892 30.094 45.534 1.00 90.69 183 ARG A C 1
ATOM 1382 O O . ARG A 1 183 ? -13.888 29.170 46.342 1.00 90.69 183 ARG A O 1
ATOM 1389 N N . ILE A 1 184 ? -14.551 30.072 44.384 1.00 90.12 184 ILE A N 1
ATOM 1390 C CA . ILE A 1 184 ? -15.277 28.912 43.879 1.00 90.12 184 ILE A CA 1
ATOM 1391 C C . ILE A 1 184 ? -14.467 28.342 42.717 1.00 90.12 184 ILE A C 1
ATOM 1393 O O . ILE A 1 184 ? -14.178 29.048 41.750 1.00 90.12 184 ILE A O 1
ATOM 1397 N N . GLU A 1 185 ? -14.068 27.082 42.852 1.00 88.94 185 GLU A N 1
ATOM 1398 C CA . GLU A 1 185 ? -13.251 26.337 41.890 1.00 88.94 185 GLU A CA 1
ATOM 1399 C C . GLU A 1 185 ? -14.113 25.381 41.057 1.00 88.94 185 GLU A C 1
ATOM 1401 O O . GLU A 1 185 ? -15.260 25.104 41.406 1.00 88.94 185 GLU A O 1
ATOM 1406 N N . ASN A 1 186 ? -13.528 24.820 39.995 1.00 86.25 186 ASN A N 1
ATOM 1407 C CA . ASN A 1 186 ? -14.157 23.809 39.134 1.00 86.25 186 ASN A CA 1
ATOM 1408 C C . ASN A 1 186 ? -15.492 24.263 38.523 1.00 86.25 186 ASN A C 1
ATOM 1410 O O . ASN A 1 186 ? -16.410 23.464 38.335 1.00 86.25 186 ASN A O 1
ATOM 1414 N N . LEU A 1 187 ? -15.590 25.547 38.189 1.00 82.94 187 LEU A N 1
ATOM 1415 C CA . LEU A 1 187 ? -16.733 26.100 37.478 1.00 82.94 187 LEU A CA 1
ATOM 1416 C C . LEU A 1 187 ? -16.598 25.802 35.998 1.00 82.94 187 LEU A C 1
ATOM 1418 O O . LEU A 1 187 ? -15.644 26.253 35.370 1.00 82.94 187 LEU A O 1
ATOM 1422 N N . GLU A 1 188 ? -17.536 25.042 35.444 1.00 82.81 188 GLU A N 1
ATOM 1423 C CA . GLU A 1 188 ? -17.576 24.778 34.008 1.00 82.81 188 GLU A CA 1
ATOM 1424 C C . GLU A 1 188 ? -17.695 26.107 33.250 1.00 82.81 188 GLU A C 1
ATOM 1426 O O . GLU A 1 188 ? -18.587 26.916 33.517 1.00 82.81 188 GLU A O 1
ATOM 1431 N N . THR A 1 189 ? -16.755 26.365 32.344 1.00 75.06 189 THR A N 1
ATOM 1432 C CA . THR A 1 189 ? -16.721 27.594 31.558 1.00 75.06 189 THR A CA 1
ATOM 1433 C C . THR A 1 189 ? -17.504 27.399 30.268 1.00 75.06 189 THR A C 1
ATOM 1435 O O . THR A 1 189 ? -17.389 26.389 29.576 1.00 75.06 189 THR A O 1
ATOM 1438 N N . GLY A 1 190 ? -18.330 28.386 29.936 1.00 70.88 190 GLY A N 1
ATOM 1439 C CA . GLY A 1 190 ? -19.190 28.347 28.763 1.00 70.88 190 GLY A CA 1
ATOM 1440 C C . GLY A 1 190 ? -19.942 29.659 28.589 1.00 70.88 190 GLY A C 1
ATOM 1441 O O . GLY A 1 190 ? -19.923 30.527 29.462 1.00 70.88 190 GLY A O 1
ATOM 1442 N N . THR A 1 191 ? -20.586 29.826 27.438 1.00 59.47 191 THR A N 1
ATOM 1443 C CA . THR A 1 191 ? -21.452 30.978 27.179 1.00 59.47 191 THR A CA 1
ATOM 1444 C C . THR A 1 191 ? -22.856 30.653 27.675 1.00 59.47 191 THR A C 1
ATOM 1446 O O . THR A 1 191 ? -23.513 29.778 27.122 1.00 59.47 191 THR A O 1
ATOM 1449 N N . TYR A 1 192 ? -23.320 31.351 28.709 1.00 56.31 192 TYR A N 1
ATOM 1450 C CA . TYR A 1 192 ? -24.731 31.343 29.087 1.00 56.31 192 TYR A CA 1
ATOM 1451 C C . TYR A 1 192 ? -25.440 32.404 28.230 1.00 56.31 192 TYR A C 1
ATOM 1453 O O . TYR A 1 192 ? -25.201 33.596 28.423 1.00 56.31 192 TYR A O 1
ATOM 1461 N N . THR A 1 193 ? -26.226 31.982 27.236 1.00 45.19 193 THR A N 1
ATOM 1462 C CA . THR A 1 193 ? -27.172 32.850 26.502 1.00 45.19 193 THR A CA 1
ATOM 1463 C C . THR A 1 193 ? -28.564 32.734 27.082 1.00 45.19 193 THR A C 1
ATOM 1465 O O . THR A 1 193 ? -28.968 31.573 27.324 1.00 45.19 193 THR A O 1
#

Radius of gyration: 31.42 Å; chains: 1; bounding box: 50×62×92 Å

pLDDT: mean 77.17, std 16.8, range [41.38, 95.81]

Secondary structure (DSSP, 8-state):
--GGGT---HHHHHHHHHHTT-S-EEEEE-S----TTTTSTT---SS---S---TTEEEEESS-TT-PPP--SSSS-HHHHHHHHHHT-TT--HHHHHHHHHHHHHHHTTTS---EEEE---S---TT-S-TT------------------EEEEEEEE-SS-EEEEETTEEEEEE-TT-EEEEEEEEE----

Sequence (193 aa):
MELPYKAVPAGLVLGYMGDAKNKLNMVVLDACRDNPFAGAKSVNKGLTVMWERPEGSIIVYATAPGKTAEDGLGRNSPFTEAFLKYVSRPGIDVKEAFDLIGKEVARSTRGMQRPAIYHDFYGEFYFAGRSAGETVVVEEQVTKPVITIEKAYGSVMVETAIAGTLYLDGARQAELLAGASARIENLETGTYT

Foldseek 3Di:
DCDVPVDDDVVVVQVVVQVVPDLAAEAEAEFFQADPPPPDPPPPDRPHPDPDGHARYKYKYFADHNAGQDCDPDPRTLLVVLLVVQLQDAADWPVRSVVSSQVSSCVVVVNSGGMDMDGNRPDTDHNNYRPPVDPPPPPVCPPPPPPDDDWDWAKDKDFAQAWDFDDDPNHTDDTAHHGDMDMDTGHGDDDDD